Protein AF-A0A8J6ECP4-F1 (afdb_monomer_lite)

Sequence (288 aa):
MELGSVAHKYYLVNIRLPINERKKINLDIGEINDLRLVAIFQNGGFTIVWFAIKTFLTPSILIIMIWYWRRITMMTRSPLLLEKVIFALGISMTFINIPVEWFSIGFNWTWMLLFSDIRQVIFYVMLLSFWIIFCGEHMMDQSERNRISVYWKQVVPIAFGSCFLFTFDMYERGVQLKNPCYSIWTTDVGAELAMAYIIVAGICACLYFLFLCFMVFQVFRNISGKQLSLLAINKARPLHYEGQIFRLKFLMIITLACAALTTVFFITTKVSFDDLILVCSYGPGKKC

Structure (mmCIF, N/CA/C/O backbone):
data_AF-A0A8J6ECP4-F1
#
_entry.id   AF-A0A8J6ECP4-F1
#
loop_
_atom_site.group_PDB
_atom_site.id
_atom_site.type_symbol
_atom_site.label_atom_id
_atom_site.label_alt_id
_atom_site.label_comp_id
_atom_site.label_asym_id
_atom_site.label_entity_id
_atom_site.label_seq_id
_atom_site.pdbx_PDB_ins_code
_atom_site.Cartn_x
_atom_site.Cartn_y
_atom_site.Cartn_z
_atom_site.occupancy
_atom_site.B_iso_or_equiv
_atom_site.auth_seq_id
_atom_site.auth_comp_id
_atom_site.auth_asym_id
_atom_site.auth_atom_id
_atom_site.pdbx_PDB_model_num
ATOM 1 N N . MET A 1 1 ? 14.493 -2.588 -17.376 1.00 85.44 1 MET A N 1
ATOM 2 C CA . MET A 1 1 ? 13.283 -2.683 -18.216 1.00 85.44 1 MET A CA 1
ATOM 3 C C . MET A 1 1 ? 12.273 -3.499 -17.445 1.00 85.44 1 MET A C 1
ATOM 5 O O . MET A 1 1 ? 12.615 -4.602 -17.039 1.00 85.44 1 MET A O 1
ATOM 9 N N . GLU A 1 2 ? 11.079 -2.963 -17.234 1.00 86.19 2 GLU A N 1
ATOM 10 C CA . GLU A 1 2 ? 10.004 -3.644 -16.515 1.00 86.19 2 GLU A CA 1
ATOM 11 C C . GLU A 1 2 ? 8.758 -3.678 -17.400 1.00 86.19 2 GLU A C 1
ATOM 13 O O . GLU A 1 2 ? 8.299 -2.652 -17.901 1.00 86.19 2 GLU A O 1
ATOM 18 N N . LEU A 1 3 ? 8.247 -4.883 -17.654 1.00 85.56 3 LEU A N 1
ATOM 19 C CA . LEU A 1 3 ? 7.014 -5.085 -18.405 1.00 85.56 3 LEU A CA 1
ATOM 20 C C . LEU A 1 3 ? 5.890 -5.370 -17.418 1.00 85.56 3 LEU A C 1
ATOM 22 O O . LEU A 1 3 ? 5.964 -6.328 -16.656 1.00 85.56 3 LEU A O 1
ATOM 26 N N . GLY A 1 4 ? 4.817 -4.582 -17.483 1.00 81.94 4 GLY A N 1
ATOM 27 C CA . GLY A 1 4 ? 3.666 -4.764 -16.597 1.00 81.94 4 GLY A CA 1
ATOM 28 C C . GLY A 1 4 ? 2.805 -6.002 -16.897 1.00 81.94 4 GLY A C 1
ATOM 29 O O . GLY A 1 4 ? 1.877 -6.301 -16.152 1.00 81.94 4 GLY A O 1
ATOM 30 N N . SER A 1 5 ? 3.073 -6.716 -17.994 1.00 86.69 5 SER A N 1
ATOM 31 C CA . SER A 1 5 ? 2.433 -7.994 -18.322 1.00 86.69 5 SER A CA 1
ATOM 32 C C . SER A 1 5 ? 3.278 -8.804 -19.310 1.00 86.69 5 SER A C 1
ATOM 34 O O . SER A 1 5 ? 3.943 -8.245 -20.188 1.00 86.69 5 SER A O 1
ATOM 36 N N . VAL A 1 6 ? 3.219 -10.133 -19.186 1.00 87.19 6 VAL A N 1
ATOM 37 C CA . VAL A 1 6 ? 3.874 -11.098 -20.083 1.00 87.19 6 VAL A CA 1
ATOM 38 C C . VAL A 1 6 ? 2.845 -11.605 -21.096 1.00 87.19 6 VAL A C 1
ATOM 40 O O . VAL A 1 6 ? 2.260 -12.673 -20.949 1.00 87.19 6 VAL A O 1
ATOM 43 N N . ALA A 1 7 ? 2.587 -10.797 -22.122 1.00 85.69 7 ALA A N 1
ATOM 44 C CA . ALA A 1 7 ? 1.580 -11.071 -23.148 1.00 85.69 7 ALA A CA 1
ATOM 45 C C . ALA A 1 7 ? 1.995 -12.126 -24.188 1.00 85.69 7 ALA A C 1
ATOM 47 O O . ALA A 1 7 ? 1.142 -12.737 -24.832 1.00 85.69 7 ALA A O 1
ATOM 48 N N . HIS A 1 8 ? 3.299 -12.315 -24.397 1.00 87.31 8 HIS A N 1
ATOM 49 C CA . HIS A 1 8 ? 3.836 -13.170 -25.452 1.00 87.31 8 HIS A CA 1
ATOM 50 C C . HIS A 1 8 ? 4.727 -14.272 -24.878 1.00 87.31 8 HIS A C 1
ATOM 52 O O . HIS A 1 8 ? 5.327 -14.126 -23.819 1.00 87.31 8 HIS A O 1
ATOM 58 N N . LYS A 1 9 ? 4.832 -15.391 -25.601 1.00 87.69 9 LYS A N 1
ATOM 59 C CA . LYS A 1 9 ? 5.671 -16.532 -25.191 1.00 87.69 9 LYS A CA 1
ATOM 60 C C . LYS A 1 9 ? 7.165 -16.257 -25.343 1.00 87.69 9 LYS A C 1
ATOM 62 O O . LYS A 1 9 ? 7.968 -16.826 -24.614 1.00 87.69 9 LYS A O 1
ATOM 67 N N . TYR A 1 10 ? 7.524 -15.411 -26.305 1.00 91.62 10 TYR A N 1
ATOM 68 C CA . TYR A 1 10 ? 8.904 -15.115 -26.657 1.00 91.62 10 TYR A CA 1
ATOM 69 C C . TYR A 1 10 ? 9.082 -13.611 -26.815 1.00 91.62 10 TYR A C 1
ATOM 71 O O . TYR A 1 10 ? 8.228 -12.936 -27.391 1.00 91.62 10 TYR A O 1
ATOM 79 N N . TYR A 1 11 ? 10.215 -13.116 -26.331 1.00 91.62 11 TYR A N 1
ATOM 80 C CA . TYR A 1 11 ? 10.640 -11.731 -26.467 1.00 91.62 11 TYR A CA 1
ATOM 81 C C . TYR A 1 11 ? 12.055 -11.719 -27.030 1.00 91.62 11 TYR A C 1
ATOM 83 O O . TYR A 1 11 ? 12.920 -12.450 -26.551 1.00 91.62 11 TYR A O 1
ATOM 91 N N . LEU A 1 12 ? 12.283 -10.893 -28.048 1.00 92.94 12 LEU A N 1
ATOM 92 C CA . LEU A 1 12 ? 13.611 -10.634 -28.588 1.00 92.94 12 LEU A CA 1
ATOM 93 C C . LEU A 1 12 ? 14.048 -9.242 -28.142 1.00 92.94 12 LEU A C 1
ATOM 95 O O . LEU A 1 12 ? 13.339 -8.264 -28.375 1.00 92.94 12 LEU A O 1
ATOM 99 N N . VAL A 1 13 ? 15.221 -9.155 -27.522 1.00 91.81 13 VAL A N 1
ATOM 100 C CA . VAL A 1 13 ? 15.808 -7.892 -27.075 1.00 91.81 13 VAL A CA 1
ATOM 101 C C . VAL A 1 13 ? 17.109 -7.680 -27.837 1.00 91.81 13 VAL A C 1
ATOM 103 O O . VAL A 1 13 ? 18.070 -8.418 -27.650 1.00 91.81 13 VAL A O 1
ATOM 106 N N . ASN A 1 14 ? 17.130 -6.665 -28.700 1.00 93.06 14 ASN A N 1
ATOM 107 C CA . ASN A 1 14 ? 18.313 -6.281 -29.465 1.00 93.06 14 ASN A CA 1
ATOM 108 C C . ASN A 1 14 ? 18.908 -5.010 -28.860 1.00 93.06 14 ASN A C 1
ATOM 110 O O . ASN A 1 14 ? 18.319 -3.935 -28.973 1.00 93.06 14 ASN A O 1
ATOM 114 N N . ILE A 1 15 ? 20.080 -5.127 -28.239 1.00 90.75 15 ILE A N 1
ATOM 115 C CA . ILE A 1 15 ? 20.804 -3.991 -27.663 1.00 90.75 15 ILE A CA 1
ATOM 116 C C . ILE A 1 15 ? 21.857 -3.539 -28.674 1.00 90.75 15 ILE A C 1
ATOM 118 O O . ILE A 1 15 ? 22.624 -4.348 -29.190 1.00 90.75 15 ILE A O 1
ATOM 122 N N . ARG A 1 16 ? 21.885 -2.240 -28.978 1.00 90.62 16 ARG A N 1
ATOM 123 C CA . ARG A 1 16 ? 22.924 -1.615 -29.804 1.00 90.62 16 ARG A CA 1
ATOM 124 C C . ARG A 1 16 ? 23.506 -0.427 -29.058 1.00 90.62 16 ARG A C 1
ATOM 126 O O . ARG A 1 16 ? 22.753 0.376 -28.515 1.00 90.62 16 ARG A O 1
ATOM 133 N N . LEU A 1 17 ? 24.827 -0.297 -29.098 1.00 89.88 17 LEU A N 1
ATOM 134 C CA . LEU A 1 17 ? 25.574 0.800 -28.487 1.00 89.88 17 LEU A CA 1
ATOM 135 C C . LEU A 1 17 ? 26.269 1.608 -29.594 1.00 89.88 17 LEU A C 1
ATOM 137 O O . LEU A 1 17 ? 27.437 1.373 -29.889 1.00 89.88 17 LEU A O 1
ATOM 141 N N . PRO A 1 18 ? 25.549 2.505 -30.291 1.00 92.25 18 PRO A N 1
ATOM 142 C CA . PRO A 1 18 ? 26.153 3.318 -31.339 1.00 92.25 18 PRO A CA 1
ATOM 143 C C . PRO A 1 18 ? 27.080 4.375 -30.732 1.00 92.25 18 PRO A C 1
ATOM 145 O O . PRO A 1 18 ? 26.739 4.995 -29.724 1.00 92.25 18 PRO A O 1
ATOM 148 N N . ILE A 1 19 ? 28.216 4.616 -31.383 1.00 90.25 19 ILE A N 1
ATOM 149 C CA . ILE A 1 19 ? 29.184 5.648 -30.994 1.00 90.25 19 ILE A CA 1
ATOM 150 C C . ILE A 1 19 ? 28.930 6.899 -31.839 1.00 90.25 19 ILE A C 1
ATOM 152 O O . ILE A 1 19 ? 28.774 6.813 -33.060 1.00 90.25 19 ILE A O 1
ATOM 156 N N . ASN A 1 20 ? 28.860 8.071 -31.202 1.00 89.62 20 ASN A N 1
ATOM 157 C CA . ASN A 1 20 ? 28.739 9.343 -31.914 1.00 89.62 20 ASN A CA 1
ATOM 158 C C . ASN A 1 20 ? 29.576 10.440 -31.248 1.00 89.62 20 ASN A C 1
ATOM 160 O O . ASN A 1 20 ? 29.182 11.000 -30.224 1.00 89.62 20 ASN A O 1
ATOM 164 N N . GLU A 1 21 ? 30.688 10.796 -31.890 1.00 87.81 21 GLU A N 1
ATOM 165 C CA . GLU A 1 21 ? 31.637 11.795 -31.390 1.00 87.81 21 GLU A CA 1
ATOM 166 C C . GLU A 1 21 ? 31.039 13.204 -31.310 1.00 87.81 21 GLU A C 1
ATOM 168 O O . GLU A 1 21 ? 31.200 13.897 -30.307 1.00 87.81 21 GLU A O 1
ATOM 173 N N . ARG A 1 22 ? 30.262 13.618 -32.322 1.00 88.06 22 ARG A N 1
ATOM 174 C CA . ARG A 1 22 ? 29.678 14.972 -32.381 1.00 88.06 22 ARG A CA 1
ATOM 175 C C . ARG A 1 22 ? 28.675 15.226 -31.260 1.00 88.06 22 ARG A C 1
ATOM 177 O O . ARG A 1 22 ? 28.557 16.351 -30.787 1.00 88.06 22 ARG A O 1
ATOM 184 N N . LYS A 1 23 ? 27.932 14.188 -30.864 1.00 86.12 23 LYS A N 1
ATOM 185 C CA . LYS A 1 23 ? 26.918 14.254 -29.800 1.00 86.12 23 LYS A CA 1
ATOM 186 C C . LYS A 1 23 ? 27.431 13.767 -28.442 1.00 86.12 23 LYS A C 1
ATOM 188 O O . LYS A 1 23 ? 26.647 13.737 -27.502 1.00 86.12 23 LYS A O 1
ATOM 193 N N . LYS A 1 24 ? 28.711 13.384 -28.345 1.00 86.25 24 LYS A N 1
ATOM 194 C CA . LYS A 1 24 ? 29.323 12.786 -27.149 1.00 86.25 24 LYS A CA 1
ATOM 195 C C . LYS A 1 24 ? 28.530 11.596 -26.583 1.00 86.25 24 LYS A C 1
ATOM 197 O O . LYS A 1 24 ? 28.332 11.493 -25.379 1.00 86.25 24 LYS A O 1
ATOM 202 N N . ILE A 1 25 ? 28.047 10.707 -27.454 1.00 87.12 25 ILE A N 1
ATOM 203 C CA . ILE A 1 25 ? 27.268 9.522 -27.057 1.00 87.12 25 ILE A CA 1
ATOM 204 C C . ILE A 1 25 ? 28.183 8.298 -27.060 1.00 87.12 25 ILE A C 1
ATOM 206 O O . ILE A 1 25 ? 28.814 8.024 -28.083 1.00 87.12 25 ILE A O 1
ATOM 210 N N . ASN A 1 26 ? 28.194 7.554 -25.946 1.00 85.62 26 ASN A N 1
ATOM 211 C CA . ASN A 1 26 ? 28.974 6.323 -25.758 1.00 85.62 26 ASN A CA 1
ATOM 212 C C . ASN A 1 26 ? 30.478 6.503 -26.037 1.00 85.62 26 ASN A C 1
ATOM 214 O O . ASN A 1 26 ? 31.132 5.601 -26.554 1.00 85.62 26 ASN A O 1
ATOM 218 N N . LEU A 1 27 ? 31.014 7.684 -25.717 1.00 85.19 27 LEU A N 1
ATOM 219 C CA . LEU A 1 27 ? 32.454 7.925 -25.688 1.00 85.19 27 LEU A CA 1
ATOM 220 C C . LEU A 1 27 ? 32.981 7.565 -24.297 1.00 85.19 27 LEU A C 1
ATOM 222 O O . LEU A 1 27 ? 32.325 7.873 -23.307 1.00 85.19 27 LEU A O 1
ATOM 226 N N . ASP A 1 28 ? 34.164 6.955 -24.241 1.00 84.25 28 ASP A N 1
ATOM 227 C CA . ASP A 1 28 ? 34.919 6.723 -22.999 1.00 84.25 28 ASP A CA 1
ATOM 228 C C . ASP A 1 28 ? 34.238 5.802 -21.961 1.00 84.25 28 ASP A C 1
ATOM 230 O O . ASP A 1 28 ? 34.460 5.895 -20.759 1.00 84.25 28 ASP A O 1
ATOM 234 N N . ILE A 1 29 ? 33.404 4.868 -22.431 1.00 86.00 29 ILE A N 1
ATOM 235 C CA . ILE A 1 29 ? 32.699 3.881 -21.590 1.00 86.00 29 ILE A CA 1
ATOM 236 C C . ILE A 1 29 ? 33.545 2.639 -21.240 1.00 86.00 29 ILE A C 1
ATOM 238 O O . ILE A 1 29 ? 33.037 1.708 -20.617 1.00 86.00 29 ILE A O 1
ATOM 242 N N . GLY A 1 30 ? 34.823 2.619 -21.632 1.00 87.38 30 GLY A N 1
ATOM 243 C CA . GLY A 1 30 ? 35.726 1.472 -21.484 1.00 87.38 30 GLY A CA 1
ATOM 244 C C . GLY A 1 30 ? 35.495 0.346 -22.505 1.00 87.38 30 GLY A C 1
ATOM 245 O O . GLY A 1 30 ? 34.640 0.442 -23.387 1.00 87.38 30 GLY A O 1
ATOM 246 N N . GLU A 1 31 ? 36.286 -0.727 -22.398 1.00 87.56 31 GLU A N 1
ATOM 247 C CA . GLU A 1 31 ? 36.133 -1.936 -23.218 1.00 87.56 31 GLU A CA 1
ATOM 248 C C . GLU A 1 31 ? 35.053 -2.847 -22.615 1.00 87.56 31 GLU A C 1
ATOM 250 O O . GLU A 1 31 ? 35.180 -3.343 -21.494 1.00 87.56 31 GLU A O 1
ATOM 255 N N . ILE A 1 32 ? 33.962 -3.044 -23.356 1.00 86.88 32 ILE A N 1
ATOM 256 C CA . ILE A 1 32 ? 32.836 -3.884 -22.935 1.00 86.88 32 ILE A CA 1
ATOM 257 C C . ILE A 1 32 ? 33.002 -5.266 -23.567 1.00 86.88 32 ILE A C 1
ATOM 259 O O . ILE A 1 32 ? 32.754 -5.427 -24.760 1.00 86.88 32 ILE A O 1
ATOM 263 N N . ASN A 1 33 ? 33.378 -6.259 -22.758 1.00 89.19 33 ASN A N 1
ATOM 264 C CA . ASN A 1 33 ? 33.549 -7.641 -23.222 1.00 89.19 33 ASN A CA 1
ATOM 265 C C . ASN A 1 33 ? 32.217 -8.395 -23.322 1.00 89.19 33 ASN A C 1
ATOM 267 O O . ASN A 1 33 ? 31.915 -8.971 -24.360 1.00 89.19 33 ASN A O 1
ATOM 271 N N . ASP A 1 34 ? 31.405 -8.356 -22.262 1.00 89.50 34 ASP A N 1
ATOM 272 C CA . ASP A 1 34 ? 30.141 -9.091 -22.174 1.00 89.50 34 ASP A CA 1
ATOM 273 C C . ASP A 1 34 ? 29.058 -8.253 -21.489 1.00 89.50 34 ASP A C 1
ATOM 275 O O . ASP A 1 34 ? 29.324 -7.511 -20.541 1.00 89.50 34 ASP A O 1
ATOM 279 N N . LEU A 1 35 ? 27.805 -8.431 -21.920 1.00 86.81 35 LEU A N 1
ATOM 280 C CA . LEU A 1 35 ? 26.625 -7.853 -21.276 1.00 86.81 35 LEU A CA 1
ATOM 281 C C . LEU A 1 35 ? 25.714 -8.979 -20.783 1.00 86.81 35 LEU A C 1
ATOM 283 O O . LEU A 1 35 ? 25.203 -9.776 -21.569 1.00 86.81 35 LEU A O 1
ATOM 287 N N . ARG A 1 36 ? 25.497 -9.044 -19.466 1.00 88.81 36 ARG A N 1
ATOM 288 C CA . ARG A 1 36 ? 24.593 -10.018 -18.839 1.00 88.81 36 ARG A CA 1
ATOM 289 C C . ARG A 1 36 ? 23.227 -9.389 -18.601 1.00 88.81 36 ARG A C 1
ATOM 291 O O . ARG A 1 36 ? 23.133 -8.301 -18.041 1.00 88.81 36 ARG A O 1
ATOM 298 N N . LEU A 1 37 ? 22.170 -10.098 -18.987 1.00 86.62 37 LEU A N 1
ATOM 299 C CA . LEU A 1 37 ? 20.788 -9.697 -18.740 1.00 86.62 37 LEU A CA 1
ATOM 300 C C . LEU A 1 37 ? 20.121 -10.742 -17.849 1.00 86.62 37 LEU A C 1
ATOM 302 O O . LEU A 1 37 ? 20.114 -11.927 -18.176 1.00 86.62 37 LEU A O 1
ATOM 306 N N . VAL A 1 38 ? 19.556 -10.294 -16.728 1.00 88.50 38 VAL A N 1
ATOM 307 C CA . VAL A 1 38 ? 18.804 -11.143 -15.798 1.00 88.50 38 VAL A CA 1
ATOM 308 C C . VAL A 1 38 ? 17.321 -10.839 -15.965 1.00 88.50 38 VAL A C 1
ATOM 310 O O . VAL A 1 38 ? 16.896 -9.697 -15.799 1.00 88.50 38 VAL A O 1
ATOM 313 N N . ALA A 1 39 ? 16.536 -11.855 -16.318 1.00 85.12 39 ALA A N 1
ATOM 314 C CA . ALA A 1 39 ? 15.086 -11.744 -16.412 1.00 85.12 39 ALA A CA 1
ATOM 315 C C . ALA A 1 39 ? 14.455 -12.196 -15.094 1.00 85.12 39 ALA A C 1
ATOM 317 O O . ALA A 1 39 ? 14.650 -13.331 -14.666 1.00 85.12 39 ALA A O 1
ATOM 318 N N . ILE A 1 40 ? 13.685 -11.309 -14.466 1.00 88.31 40 ILE A N 1
ATOM 319 C CA . ILE A 1 40 ? 12.953 -11.597 -13.232 1.00 88.31 40 ILE A CA 1
ATOM 320 C C . ILE A 1 40 ? 11.468 -11.592 -13.570 1.00 88.31 40 ILE A C 1
ATOM 322 O O . ILE A 1 40 ? 10.953 -10.626 -14.130 1.00 88.31 40 ILE A O 1
ATOM 326 N N . PHE A 1 41 ? 10.778 -12.677 -13.241 1.00 87.62 41 PHE A N 1
ATOM 327 C CA . PHE A 1 41 ? 9.336 -12.800 -13.404 1.00 87.62 41 PHE A CA 1
ATOM 328 C C . PHE A 1 41 ? 8.758 -13.636 -12.266 1.00 87.62 41 PHE A C 1
ATOM 330 O O . PHE A 1 41 ? 9.436 -14.470 -11.664 1.00 87.62 41 PHE A O 1
ATOM 337 N N . GLN A 1 42 ? 7.485 -13.408 -11.958 1.00 86.19 42 GLN A N 1
ATOM 338 C CA . GLN A 1 42 ? 6.788 -14.171 -10.932 1.00 86.19 42 GLN A CA 1
ATOM 339 C C . GLN A 1 42 ? 6.586 -15.619 -11.399 1.00 86.19 42 GLN A C 1
ATOM 341 O O . GLN A 1 42 ? 6.073 -15.863 -12.492 1.00 86.19 42 GLN A O 1
ATOM 346 N N . ASN A 1 43 ? 6.972 -16.588 -10.564 1.00 89.69 43 ASN A N 1
ATOM 347 C CA . ASN A 1 43 ? 6.810 -18.005 -10.881 1.00 89.69 43 ASN A CA 1
ATOM 348 C C . ASN A 1 43 ? 5.320 -18.352 -11.059 1.00 89.69 43 ASN A C 1
ATOM 350 O O . ASN A 1 43 ? 4.507 -18.080 -10.173 1.00 89.69 43 ASN A O 1
ATOM 354 N N . GLY A 1 44 ? 4.971 -19.003 -12.173 1.00 86.81 44 GLY A N 1
ATOM 355 C CA . GLY A 1 44 ? 3.593 -19.380 -12.495 1.00 86.81 44 GLY A CA 1
ATOM 356 C C . GLY A 1 44 ? 2.921 -20.228 -11.411 1.00 86.81 44 GLY A C 1
ATOM 357 O O . GLY A 1 44 ? 1.749 -20.011 -11.111 1.00 86.81 44 GLY A O 1
ATOM 358 N N . GLY A 1 45 ? 3.665 -21.126 -10.751 1.00 90.12 45 GLY A N 1
ATOM 359 C CA . GLY A 1 45 ? 3.133 -21.917 -9.634 1.00 90.12 45 GLY A CA 1
ATOM 360 C C . GLY A 1 45 ? 2.716 -21.049 -8.442 1.00 90.12 45 GLY A C 1
ATOM 361 O O . GLY A 1 45 ? 1.630 -21.225 -7.892 1.00 90.12 45 GLY A O 1
ATOM 362 N N . PHE A 1 46 ? 3.535 -20.053 -8.093 1.00 90.44 46 PHE A N 1
ATOM 363 C CA . PHE A 1 46 ? 3.203 -19.089 -7.044 1.00 90.44 46 PHE A CA 1
ATOM 364 C C . PHE A 1 46 ? 1.993 -18.230 -7.438 1.00 90.44 46 PHE A C 1
ATOM 366 O O . PHE A 1 46 ? 1.103 -18.024 -6.617 1.00 90.44 46 PHE A O 1
ATOM 373 N N . THR A 1 47 ? 1.903 -17.791 -8.698 1.00 90.31 47 THR A N 1
ATOM 374 C CA . THR A 1 47 ? 0.756 -17.018 -9.207 1.00 90.31 47 THR A CA 1
ATOM 375 C C . THR A 1 47 ? -0.565 -17.779 -9.082 1.00 90.31 47 THR A C 1
ATOM 377 O O . THR A 1 47 ? -1.552 -17.205 -8.628 1.00 90.31 47 THR A O 1
ATOM 380 N N . ILE A 1 48 ? -0.593 -19.076 -9.410 1.00 91.69 48 ILE A N 1
ATOM 381 C CA . ILE A 1 48 ? -1.804 -19.905 -9.284 1.00 91.69 48 ILE A CA 1
ATOM 382 C C . ILE A 1 48 ? -2.252 -19.998 -7.821 1.00 91.69 48 ILE A C 1
ATOM 384 O O . ILE A 1 48 ? -3.427 -19.782 -7.519 1.00 91.69 48 ILE A O 1
ATOM 388 N N . VAL A 1 49 ? -1.320 -20.277 -6.904 1.00 94.81 49 VAL A N 1
ATOM 389 C CA . VAL A 1 49 ? -1.619 -20.352 -5.464 1.00 94.81 49 VAL A CA 1
ATOM 390 C C . VAL A 1 49 ? -2.113 -19.001 -4.946 1.00 94.81 49 VAL A C 1
ATOM 392 O O . VAL A 1 49 ? -3.118 -18.935 -4.240 1.00 94.81 49 VAL A O 1
ATOM 395 N N . TRP A 1 50 ? -1.455 -17.913 -5.343 1.00 91.38 50 TRP A N 1
ATOM 396 C CA . TRP A 1 50 ? -1.841 -16.553 -4.982 1.00 91.38 50 TRP A CA 1
ATOM 397 C C . TRP A 1 50 ? -3.265 -16.213 -5.442 1.00 91.38 50 TRP A C 1
ATOM 399 O O . TRP A 1 50 ? -4.064 -15.683 -4.666 1.00 91.38 50 TRP A O 1
ATOM 409 N N . PHE A 1 51 ? -3.623 -16.575 -6.677 1.00 92.38 51 PHE A N 1
ATOM 410 C CA . PHE A 1 51 ? -4.967 -16.356 -7.213 1.00 92.38 51 PHE A CA 1
ATOM 411 C C . PHE A 1 51 ? -6.009 -17.204 -6.486 1.00 92.38 51 PHE A C 1
ATOM 413 O O . PHE A 1 51 ? -7.091 -16.702 -6.173 1.00 92.38 51 PHE A O 1
ATOM 420 N N . ALA A 1 52 ? -5.689 -18.460 -6.168 1.00 93.62 52 ALA A N 1
ATOM 421 C CA . ALA A 1 52 ? -6.574 -19.337 -5.408 1.00 93.62 52 ALA A CA 1
ATOM 422 C C . ALA A 1 52 ? -6.867 -18.766 -4.010 1.00 93.62 52 ALA A C 1
ATOM 424 O O . ALA A 1 52 ? -8.033 -18.676 -3.620 1.00 93.62 52 ALA A O 1
ATOM 425 N N . ILE A 1 53 ? -5.835 -18.296 -3.299 1.00 94.56 53 ILE A N 1
ATOM 426 C CA . ILE A 1 53 ? -5.974 -17.656 -1.982 1.00 94.56 53 ILE A CA 1
ATOM 427 C C . ILE A 1 53 ? -6.892 -16.431 -2.077 1.00 94.56 53 ILE A C 1
ATOM 429 O O . ILE A 1 53 ? -7.867 -16.338 -1.334 1.00 94.56 53 ILE A O 1
ATOM 433 N N . LYS A 1 54 ? -6.644 -15.523 -3.028 1.00 94.19 54 LYS A N 1
ATOM 434 C CA . LYS A 1 54 ? -7.479 -14.328 -3.239 1.00 94.19 54 LYS A CA 1
ATOM 435 C C . LYS A 1 54 ? -8.936 -14.662 -3.562 1.00 94.19 54 LYS A C 1
ATOM 437 O O . LYS A 1 54 ? -9.860 -14.076 -2.992 1.00 94.19 54 LYS A O 1
ATOM 442 N N . THR A 1 55 ? -9.144 -15.642 -4.438 1.00 93.56 55 THR A N 1
ATOM 443 C CA . THR A 1 55 ? -10.478 -16.090 -4.866 1.00 93.56 55 THR A CA 1
ATOM 444 C C . THR A 1 55 ? -11.259 -16.715 -3.714 1.00 93.56 55 THR A C 1
ATOM 446 O O . THR A 1 55 ? -12.463 -16.503 -3.612 1.00 93.56 55 THR A O 1
ATOM 449 N N . PHE A 1 56 ? -10.584 -17.430 -2.813 1.00 95.00 56 PHE A N 1
ATOM 450 C CA . PHE A 1 56 ? -11.206 -18.021 -1.630 1.00 95.00 56 PHE A CA 1
ATOM 451 C C . PHE A 1 56 ? -11.460 -16.998 -0.508 1.00 95.00 56 PHE A C 1
ATOM 453 O O . PHE A 1 56 ? -12.505 -17.027 0.147 1.00 95.00 56 PHE A O 1
ATOM 460 N N . LEU A 1 57 ? -10.531 -16.065 -0.284 1.00 93.81 57 LEU A N 1
ATOM 461 C CA . LEU A 1 57 ? -10.644 -15.061 0.779 1.00 93.81 57 LEU A CA 1
ATOM 462 C C . LEU A 1 57 ? -11.668 -13.964 0.465 1.00 93.81 57 LEU A C 1
ATOM 464 O O . LEU A 1 57 ? -12.345 -13.482 1.366 1.00 93.81 57 LEU A O 1
ATOM 468 N N . THR A 1 58 ? -11.831 -13.580 -0.800 1.00 93.75 58 THR A N 1
ATOM 469 C CA . THR A 1 58 ? -12.780 -12.520 -1.183 1.00 93.75 58 THR A CA 1
ATOM 470 C C . THR A 1 58 ? -14.222 -12.783 -0.728 1.00 93.75 58 THR A C 1
ATOM 472 O O . THR A 1 58 ? -14.781 -11.927 -0.038 1.00 93.75 58 THR A O 1
ATOM 475 N N . PRO A 1 59 ? -14.857 -13.930 -1.049 1.00 95.12 59 PRO A N 1
ATOM 476 C CA . PRO A 1 59 ? -16.233 -14.185 -0.633 1.00 95.12 59 PRO A CA 1
ATOM 477 C C . PRO A 1 59 ? -16.368 -14.300 0.889 1.00 95.12 59 PRO A C 1
ATOM 479 O O . PRO A 1 59 ? -17.358 -13.824 1.439 1.00 95.12 59 PRO A O 1
ATOM 482 N N . SER A 1 60 ? -15.381 -14.868 1.591 1.00 94.88 60 SER A N 1
ATOM 483 C CA . SER A 1 60 ? -15.442 -14.978 3.054 1.00 94.88 60 SER A CA 1
ATOM 484 C C . SER A 1 60 ? -15.381 -13.606 3.737 1.00 94.88 60 SER A C 1
ATOM 486 O O . SER A 1 60 ? -16.198 -13.326 4.620 1.00 94.88 60 SER A O 1
ATOM 488 N N . ILE A 1 61 ? -14.500 -12.712 3.270 1.00 94.50 61 ILE A N 1
ATOM 489 C CA . ILE A 1 61 ? -14.402 -11.329 3.761 1.00 94.50 61 ILE A CA 1
ATOM 490 C C . ILE A 1 61 ? -15.675 -10.534 3.417 1.00 94.50 61 ILE A C 1
ATOM 492 O O . ILE A 1 61 ? -16.195 -9.799 4.258 1.00 94.50 61 ILE A O 1
ATOM 496 N N . LEU A 1 62 ? -16.240 -10.710 2.220 1.00 95.00 62 LEU A N 1
ATOM 497 C CA . LEU A 1 62 ? -17.495 -10.054 1.842 1.00 95.00 62 LEU A CA 1
ATOM 498 C C . LEU A 1 62 ? -18.666 -10.482 2.735 1.00 95.00 62 LEU A C 1
ATOM 500 O O . LEU A 1 62 ? -19.420 -9.630 3.206 1.00 95.00 62 LEU A O 1
ATOM 504 N N . ILE A 1 63 ? -18.806 -11.783 3.008 1.00 96.44 63 ILE A N 1
ATOM 505 C CA . ILE A 1 63 ? -19.880 -12.313 3.858 1.00 96.44 63 ILE A CA 1
ATOM 506 C C . ILE A 1 63 ? -19.772 -11.748 5.278 1.00 96.44 63 ILE A C 1
ATOM 508 O O . ILE A 1 63 ? -20.767 -11.240 5.803 1.00 96.44 63 ILE A O 1
ATOM 512 N N . ILE A 1 64 ? -18.581 -11.787 5.893 1.00 96.06 64 ILE A N 1
ATOM 513 C CA . ILE A 1 64 ? -18.396 -11.260 7.254 1.00 96.06 64 ILE A CA 1
ATOM 514 C C . ILE A 1 64 ? -18.619 -9.741 7.296 1.00 96.06 64 ILE A C 1
ATOM 516 O O . ILE A 1 64 ? -19.209 -9.242 8.251 1.00 96.06 64 ILE A O 1
ATOM 520 N N . MET A 1 65 ? -18.230 -9.005 6.248 1.00 95.81 65 MET A N 1
ATOM 521 C CA . MET A 1 65 ? -18.420 -7.555 6.149 1.00 95.81 65 MET A CA 1
ATOM 522 C C . MET A 1 65 ? -19.904 -7.174 6.023 1.00 95.81 65 MET A C 1
ATOM 524 O O . MET A 1 65 ? -20.378 -6.295 6.747 1.00 95.81 65 MET A O 1
ATOM 528 N N . ILE A 1 66 ? -20.657 -7.855 5.151 1.00 95.88 66 ILE A N 1
ATOM 529 C CA . ILE A 1 66 ? -22.108 -7.652 5.002 1.00 95.88 66 ILE A CA 1
ATOM 530 C C . ILE A 1 66 ? -22.820 -7.995 6.313 1.00 95.88 66 ILE A C 1
ATOM 532 O O . ILE A 1 66 ? -23.673 -7.236 6.778 1.00 95.88 66 ILE A O 1
ATOM 536 N N . TRP A 1 67 ? -22.450 -9.115 6.939 1.00 96.94 67 TRP A N 1
ATOM 537 C CA . TRP A 1 67 ? -22.986 -9.513 8.237 1.00 96.94 67 TRP A CA 1
ATOM 538 C C . TRP A 1 67 ? -22.692 -8.467 9.321 1.00 96.94 67 TRP A C 1
ATOM 540 O O . TRP A 1 67 ? -23.602 -8.074 10.052 1.00 96.94 67 TRP A O 1
ATOM 550 N N . TYR A 1 68 ? -21.458 -7.967 9.387 1.00 95.19 68 TYR A N 1
ATOM 551 C CA . TYR A 1 68 ? -21.030 -6.952 10.346 1.00 95.19 68 TYR A CA 1
ATOM 552 C C . TYR A 1 68 ? -21.859 -5.668 10.220 1.00 95.19 68 TYR A C 1
ATOM 554 O O . TYR A 1 68 ? -22.432 -5.200 11.206 1.00 95.19 68 TYR A O 1
ATOM 562 N N . TRP A 1 69 ? -22.016 -5.146 9.000 1.00 95.19 69 TRP A N 1
ATOM 563 C CA . TRP A 1 69 ? -22.805 -3.934 8.762 1.00 95.19 69 TRP A CA 1
ATOM 564 C C . TRP A 1 69 ? -24.296 -4.134 9.052 1.00 95.19 69 TRP A C 1
ATOM 566 O O . TRP A 1 69 ? -24.946 -3.288 9.676 1.00 95.19 69 TRP A O 1
ATOM 576 N N . ARG A 1 70 ? -24.843 -5.296 8.677 1.00 95.31 70 ARG A N 1
ATOM 577 C CA . ARG A 1 70 ? -26.223 -5.670 9.002 1.00 95.31 70 ARG A CA 1
ATOM 578 C C . ARG A 1 70 ? -26.452 -5.717 10.514 1.00 95.31 70 ARG A C 1
ATOM 580 O O . ARG A 1 70 ? -27.480 -5.253 10.992 1.00 95.31 70 ARG A O 1
ATOM 587 N N . ARG A 1 71 ? -25.501 -6.244 11.289 1.00 95.06 71 ARG A N 1
ATOM 588 C CA . ARG A 1 71 ? -25.597 -6.277 12.758 1.00 95.06 71 ARG A CA 1
ATOM 589 C C . ARG A 1 71 ? -25.531 -4.885 13.381 1.00 95.06 71 ARG A C 1
ATOM 591 O O . ARG A 1 71 ? -26.232 -4.648 14.360 1.00 95.06 71 ARG A O 1
ATOM 598 N N . ILE A 1 72 ? -24.740 -3.973 12.818 1.00 92.81 72 ILE A N 1
ATOM 599 C CA . ILE A 1 72 ? -24.657 -2.589 13.302 1.00 92.81 72 ILE A CA 1
ATOM 600 C C . ILE A 1 72 ? -25.969 -1.840 13.066 1.00 92.81 72 ILE A C 1
ATOM 602 O O . ILE A 1 72 ? -26.493 -1.214 13.982 1.00 92.81 72 ILE A O 1
ATOM 606 N N . THR A 1 73 ? -26.525 -1.955 11.862 1.00 91.00 73 THR A N 1
ATOM 607 C CA . THR A 1 73 ? -27.762 -1.260 11.463 1.00 91.00 73 THR A CA 1
ATOM 608 C C . THR A 1 73 ? -29.019 -1.753 12.185 1.00 91.00 73 THR A C 1
ATOM 610 O O . THR A 1 73 ? -29.998 -1.021 12.260 1.00 91.00 73 THR A O 1
ATOM 613 N N . MET A 1 74 ? -28.996 -2.960 12.761 1.00 92.19 74 MET A N 1
ATOM 614 C CA . MET A 1 74 ? -30.083 -3.479 13.604 1.00 92.19 74 MET A CA 1
ATOM 615 C C . MET A 1 74 ? -30.131 -2.863 15.012 1.00 92.19 74 MET A C 1
ATOM 617 O O . MET A 1 74 ? -31.118 -3.052 15.721 1.00 92.19 74 MET A O 1
ATOM 621 N N . MET A 1 75 ? -29.077 -2.174 15.458 1.00 91.00 75 MET A N 1
ATOM 622 C CA . MET A 1 75 ? -29.084 -1.497 16.756 1.00 91.00 75 MET A CA 1
ATOM 623 C C . MET A 1 75 ? -29.818 -0.152 16.662 1.00 91.00 75 MET A C 1
ATOM 625 O O . MET A 1 75 ? -29.746 0.541 15.656 1.00 91.00 75 MET A O 1
ATOM 629 N N . THR A 1 76 ? -30.479 0.263 17.743 1.00 87.19 76 THR A N 1
ATOM 630 C CA . THR A 1 76 ? -31.241 1.527 17.813 1.00 87.19 76 THR A CA 1
ATOM 631 C C . THR A 1 76 ? -30.368 2.789 17.861 1.00 87.19 76 THR A C 1
ATOM 633 O O . THR A 1 76 ? -30.878 3.898 17.723 1.00 87.19 76 THR A O 1
ATOM 636 N N . ARG A 1 77 ? -29.054 2.642 18.070 1.00 86.94 77 ARG A N 1
ATOM 637 C CA . ARG A 1 77 ? -28.079 3.742 18.150 1.00 86.94 77 ARG A CA 1
ATOM 638 C C . ARG A 1 77 ? -27.390 3.977 16.809 1.00 86.94 77 ARG A C 1
ATOM 640 O O . ARG A 1 77 ? -27.202 3.044 16.033 1.00 86.94 77 ARG A O 1
ATOM 647 N N . SER A 1 78 ? -26.927 5.202 16.575 1.00 85.56 78 SER A N 1
ATOM 648 C CA . SER A 1 78 ? -26.089 5.502 15.414 1.00 85.56 78 SER A CA 1
ATOM 649 C C . SER A 1 78 ? -24.724 4.791 15.499 1.00 85.56 78 SER A C 1
ATOM 651 O O . SER A 1 78 ? -24.199 4.586 16.600 1.00 85.56 78 SER A O 1
ATOM 653 N N . PRO A 1 79 ? -24.137 4.402 14.348 1.00 85.62 79 PRO A N 1
ATOM 654 C CA . PRO A 1 79 ? -22.855 3.706 14.309 1.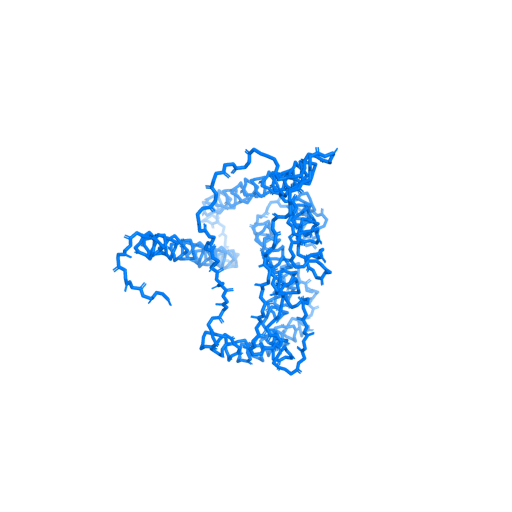00 85.62 79 PRO A CA 1
ATOM 655 C C . PRO A 1 79 ? -21.727 4.581 14.860 1.00 85.62 79 PRO A C 1
ATOM 657 O O . PRO A 1 79 ? -21.576 5.744 14.458 1.00 85.62 79 PRO A O 1
ATOM 660 N N . LEU A 1 80 ? -20.917 4.001 15.749 1.00 87.75 80 LEU A N 1
ATOM 661 C CA . LEU A 1 80 ? -19.759 4.672 16.347 1.00 87.75 80 LEU A CA 1
ATOM 662 C C . LEU A 1 80 ? -18.664 4.915 15.312 1.00 87.75 80 LEU A C 1
ATOM 664 O O . LEU A 1 80 ? -18.590 4.239 14.282 1.00 87.75 80 LEU A O 1
ATOM 668 N N . LEU A 1 81 ? -17.759 5.843 15.624 1.00 87.00 81 LEU A N 1
ATOM 669 C CA . LEU A 1 81 ? -16.605 6.107 14.772 1.00 87.00 81 LEU A CA 1
ATOM 670 C C . LEU A 1 81 ? -15.764 4.840 14.549 1.00 87.00 81 LEU A C 1
ATOM 672 O O . LEU A 1 81 ? -15.443 4.517 13.409 1.00 87.00 81 LEU A O 1
ATOM 676 N N . LEU A 1 82 ? -15.483 4.080 15.612 1.00 87.06 82 LEU A N 1
ATOM 677 C CA . LEU A 1 82 ? -14.697 2.849 15.516 1.00 87.06 82 LEU A CA 1
ATOM 678 C C . LEU A 1 82 ? -15.342 1.808 14.586 1.00 87.06 82 LEU A C 1
ATOM 680 O O . LEU A 1 82 ? -14.654 1.173 13.794 1.00 87.06 82 LEU A O 1
ATOM 684 N N . GLU A 1 83 ? -16.667 1.666 14.643 1.00 91.44 83 GLU A N 1
ATOM 685 C CA . GLU A 1 83 ? -17.415 0.719 13.807 1.00 91.44 83 GLU A CA 1
ATOM 686 C C . GLU A 1 83 ? -17.350 1.103 12.326 1.00 91.44 83 GLU A C 1
ATOM 688 O O . GLU A 1 83 ? -17.138 0.251 11.463 1.00 91.44 83 GLU A O 1
ATOM 693 N N . LYS A 1 84 ? -17.456 2.404 12.027 1.00 91.81 84 LYS A N 1
ATOM 694 C CA . LYS A 1 84 ? -17.295 2.933 10.665 1.00 91.81 84 LYS A CA 1
ATOM 695 C C . LYS A 1 84 ? -15.882 2.705 10.129 1.00 91.81 84 LYS A C 1
ATOM 697 O O . LYS A 1 84 ? -15.730 2.337 8.969 1.00 91.81 84 LYS A O 1
ATOM 702 N N . VAL A 1 85 ? -14.857 2.903 10.959 1.00 92.25 85 VAL A N 1
ATOM 703 C CA . VAL A 1 85 ? -13.455 2.725 10.551 1.00 92.25 85 VAL A CA 1
ATOM 704 C C . VAL A 1 85 ? -13.117 1.246 10.346 1.00 92.25 85 VAL A C 1
ATOM 706 O O . VAL A 1 85 ? -12.467 0.917 9.358 1.00 92.25 85 VAL A O 1
ATOM 709 N N . ILE A 1 86 ? -13.615 0.341 11.199 1.00 93.88 86 ILE A N 1
ATOM 710 C CA . ILE A 1 86 ? -13.487 -1.115 10.997 1.00 93.88 86 ILE A CA 1
ATOM 711 C C . ILE A 1 86 ? -14.185 -1.542 9.703 1.00 93.88 86 ILE A C 1
ATOM 713 O O . ILE A 1 86 ? -13.626 -2.318 8.930 1.00 93.88 86 ILE A O 1
ATOM 717 N N . PHE A 1 87 ? -15.382 -1.014 9.432 1.00 95.25 87 PHE A N 1
ATOM 718 C CA . PHE A 1 87 ? -16.085 -1.289 8.182 1.00 95.25 87 PHE A CA 1
ATOM 719 C C . PHE A 1 87 ? -15.282 -0.813 6.962 1.00 95.25 87 PHE A C 1
ATOM 721 O O . PHE A 1 87 ? -15.101 -1.570 6.012 1.00 95.25 87 PHE A O 1
ATOM 728 N N . ALA A 1 88 ? -14.725 0.399 7.014 1.00 94.75 88 ALA A N 1
ATOM 729 C CA . ALA A 1 88 ? -13.886 0.937 5.946 1.00 94.75 88 ALA A CA 1
ATOM 730 C C . ALA A 1 88 ? -12.578 0.140 5.749 1.00 94.75 88 ALA A C 1
ATOM 732 O O . ALA A 1 88 ? -12.160 -0.072 4.611 1.00 94.75 88 ALA A O 1
ATOM 733 N N . LEU A 1 89 ? -11.968 -0.365 6.828 1.00 95.75 89 LEU A N 1
ATOM 734 C CA . LEU A 1 89 ? -10.828 -1.289 6.762 1.00 95.75 89 LEU A CA 1
ATOM 735 C C . LEU A 1 89 ? -11.216 -2.635 6.118 1.00 95.75 89 LEU A C 1
ATOM 737 O O . LEU A 1 89 ? -10.448 -3.203 5.347 1.00 95.75 89 LEU A O 1
ATOM 741 N N . GLY A 1 90 ? -12.426 -3.134 6.388 1.00 95.75 90 GLY A N 1
ATOM 742 C CA . GLY A 1 90 ? -12.976 -4.319 5.724 1.00 95.75 90 GLY A CA 1
ATOM 743 C C . GLY A 1 90 ? -13.173 -4.117 4.217 1.00 95.75 90 GLY A C 1
ATOM 744 O O . GLY A 1 90 ? -12.847 -5.007 3.428 1.00 95.75 90 GLY A O 1
ATOM 745 N N . ILE A 1 91 ? -13.629 -2.930 3.803 1.00 96.25 91 ILE A N 1
ATOM 746 C CA . ILE A 1 91 ? -13.762 -2.563 2.384 1.00 96.25 91 ILE A CA 1
ATOM 747 C C . ILE A 1 91 ? -12.390 -2.539 1.700 1.00 96.25 91 ILE A C 1
ATOM 749 O O . ILE A 1 91 ? -12.235 -3.142 0.638 1.00 96.25 91 ILE A O 1
ATOM 753 N N . SER A 1 92 ? -11.382 -1.892 2.296 1.00 96.19 92 SER A N 1
ATOM 754 C CA . SER A 1 92 ? -10.041 -1.834 1.697 1.00 96.19 92 SER A CA 1
ATOM 755 C C . SER A 1 92 ? -9.367 -3.211 1.640 1.00 96.19 92 SER A C 1
ATOM 757 O O . SER A 1 92 ? -8.762 -3.553 0.623 1.00 96.19 92 SER A O 1
ATOM 759 N N . MET A 1 93 ? -9.543 -4.048 2.669 1.00 94.88 93 MET A N 1
ATOM 760 C CA . MET A 1 93 ? -9.074 -5.439 2.664 1.00 94.88 93 MET A CA 1
ATOM 761 C C . MET A 1 93 ? -9.766 -6.265 1.573 1.00 94.88 93 MET A C 1
ATOM 763 O O . MET A 1 93 ? -9.117 -7.041 0.871 1.00 94.88 93 MET A O 1
ATOM 767 N N . THR A 1 94 ? -11.077 -6.084 1.392 1.00 95.31 94 THR A N 1
ATOM 768 C CA . THR A 1 94 ? -11.812 -6.720 0.292 1.00 95.31 94 THR A CA 1
ATOM 769 C C . THR A 1 94 ? -11.218 -6.292 -1.046 1.00 95.31 94 THR A C 1
ATOM 771 O O . THR A 1 94 ? -10.907 -7.146 -1.866 1.00 95.31 94 THR A O 1
ATOM 774 N N . PHE A 1 95 ? -10.982 -4.992 -1.242 1.00 94.94 95 PHE A N 1
ATOM 775 C CA . PHE A 1 95 ? -10.483 -4.433 -2.499 1.00 94.94 95 PHE A CA 1
ATOM 776 C C . PHE A 1 95 ? -9.139 -5.039 -2.945 1.00 94.94 95 PHE A C 1
ATOM 778 O O . PHE A 1 95 ? -8.973 -5.350 -4.126 1.00 94.94 95 PHE A O 1
ATOM 785 N N . ILE A 1 96 ? -8.210 -5.298 -2.014 1.00 94.06 96 ILE A N 1
ATOM 786 C CA . ILE A 1 96 ? -6.946 -6.011 -2.297 1.00 94.06 96 ILE A CA 1
ATOM 787 C C . ILE A 1 96 ? -7.172 -7.460 -2.734 1.00 94.06 96 ILE A C 1
ATOM 789 O O . ILE A 1 96 ? -6.463 -7.964 -3.614 1.00 94.06 96 ILE A O 1
ATOM 793 N N . ASN A 1 97 ? -8.116 -8.139 -2.083 1.00 94.12 97 ASN A N 1
ATOM 794 C CA . ASN A 1 97 ? -8.341 -9.564 -2.282 1.00 94.12 97 ASN A CA 1
ATOM 795 C C . ASN A 1 97 ? -9.156 -9.869 -3.536 1.00 94.12 97 ASN A C 1
ATOM 797 O O . ASN A 1 97 ? -9.024 -10.983 -4.034 1.00 94.12 97 ASN A O 1
ATOM 801 N N . ILE A 1 98 ? -9.914 -8.905 -4.085 1.00 93.19 98 ILE A N 1
ATOM 802 C CA . ILE A 1 98 ? -10.620 -9.096 -5.360 1.00 93.19 98 ILE A CA 1
ATOM 803 C C . ILE A 1 98 ? -9.607 -9.592 -6.403 1.00 93.19 98 ILE A C 1
ATOM 805 O O . ILE A 1 98 ? -8.635 -8.879 -6.693 1.00 93.19 98 ILE A O 1
ATOM 809 N N . PRO A 1 99 ? -9.824 -10.789 -6.980 1.00 92.69 99 PRO A N 1
ATOM 810 C CA . PRO A 1 99 ? -8.846 -11.437 -7.836 1.00 92.69 99 PRO A CA 1
ATOM 811 C C . PRO A 1 99 ? -8.967 -10.906 -9.275 1.00 92.69 99 PRO A C 1
ATOM 813 O O . PRO A 1 99 ? -9.241 -11.649 -10.216 1.00 92.69 99 PRO A O 1
ATOM 816 N N . VAL A 1 100 ? -8.800 -9.591 -9.448 1.00 90.50 100 VAL A N 1
ATOM 817 C CA . VAL A 1 100 ? -8.811 -8.914 -10.760 1.00 90.50 100 VAL A CA 1
ATOM 818 C C . VAL A 1 100 ? -7.709 -9.435 -11.682 1.00 90.50 100 VAL A C 1
ATOM 820 O O . VAL A 1 100 ? -7.794 -9.305 -12.898 1.00 90.50 100 VAL A O 1
ATOM 823 N N . GLU A 1 101 ? -6.671 -10.036 -11.107 1.00 88.56 101 GLU A N 1
ATOM 824 C CA . GLU A 1 101 ? -5.536 -10.584 -11.827 1.00 88.56 101 GLU A CA 1
ATOM 825 C C . GLU A 1 101 ? -5.923 -11.793 -12.690 1.00 88.56 101 GLU A C 1
ATOM 827 O O . GLU A 1 101 ? -5.229 -12.087 -13.655 1.00 88.56 101 GLU A O 1
ATOM 832 N N . TRP A 1 102 ? -7.072 -12.441 -12.455 1.00 88.88 102 TRP A N 1
ATOM 833 C CA . TRP A 1 102 ? -7.598 -13.439 -13.397 1.00 88.88 102 TRP A CA 1
ATOM 834 C C . TRP A 1 102 ? -7.789 -12.871 -14.804 1.00 88.88 102 TRP A C 1
ATOM 836 O O . TRP A 1 102 ? -7.574 -13.576 -15.791 1.00 88.88 102 TRP A O 1
ATOM 846 N N . PHE A 1 103 ? -8.146 -11.588 -14.914 1.00 87.94 103 PHE A N 1
ATOM 847 C CA . PHE A 1 103 ? -8.327 -10.948 -16.210 1.00 87.94 103 PHE A CA 1
ATOM 848 C C . PHE A 1 103 ? -7.009 -10.777 -16.974 1.00 87.94 103 PHE A C 1
ATOM 850 O O . PHE A 1 103 ? -7.048 -10.761 -18.204 1.00 87.94 103 PHE A O 1
ATOM 857 N N . SER A 1 104 ? -5.847 -10.730 -16.303 1.00 86.25 104 SER A N 1
ATOM 858 C CA . SER A 1 104 ? -4.560 -10.595 -17.004 1.00 86.25 104 SER A CA 1
ATOM 859 C C . SER A 1 104 ? -4.119 -11.864 -17.737 1.00 86.25 104 SER A C 1
ATOM 861 O O . SER A 1 104 ? -3.245 -11.789 -18.596 1.00 86.25 104 SER A O 1
ATOM 863 N N . ILE A 1 105 ? -4.733 -13.019 -17.452 1.00 85.50 105 ILE A N 1
ATOM 864 C CA . ILE A 1 105 ? -4.481 -14.260 -18.202 1.00 85.50 105 ILE A CA 1
ATOM 865 C C . ILE A 1 105 ? -5.071 -14.160 -19.616 1.00 85.50 105 ILE A C 1
ATOM 867 O O . ILE A 1 105 ? -4.470 -14.644 -20.572 1.00 85.50 105 ILE A O 1
ATOM 871 N N . GLY A 1 106 ? -6.253 -13.546 -19.751 1.00 83.19 106 GLY A N 1
ATOM 872 C CA . GLY A 1 106 ? 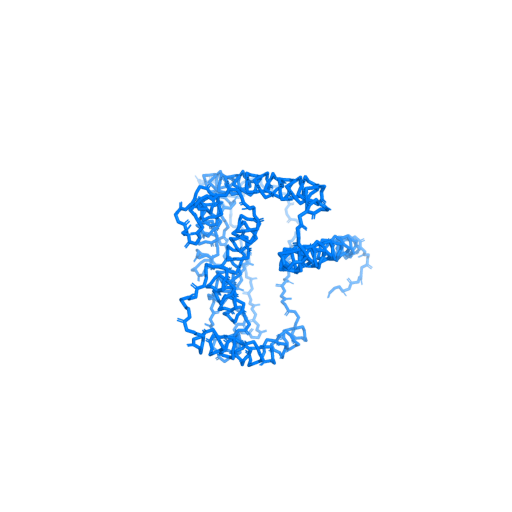-6.953 -13.405 -21.032 1.00 83.19 106 GLY A CA 1
ATOM 873 C C . GLY A 1 106 ? -6.666 -12.091 -21.760 1.00 83.19 106 GLY A C 1
ATOM 874 O O . GLY A 1 106 ? -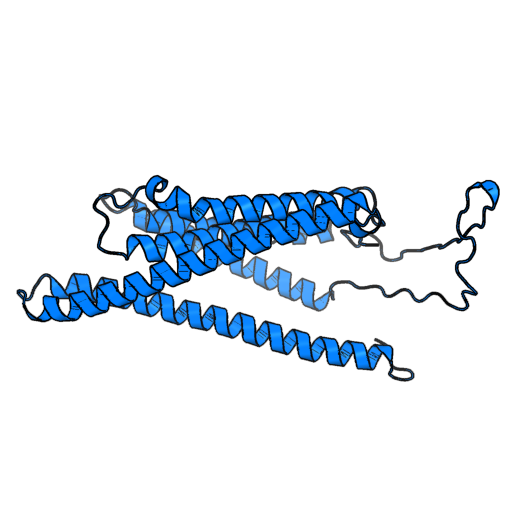6.695 -12.051 -22.988 1.00 83.19 106 GLY A O 1
ATOM 875 N N . PHE A 1 107 ? -6.377 -11.018 -21.019 1.00 86.88 107 PHE A N 1
ATOM 876 C CA . PHE A 1 107 ? -6.167 -9.679 -21.562 1.00 86.88 107 PHE A CA 1
ATOM 877 C C . PHE A 1 107 ? -4.793 -9.131 -21.187 1.00 86.88 107 PHE A C 1
ATOM 879 O O . PHE A 1 107 ? -4.361 -9.197 -20.039 1.00 86.88 107 PHE A O 1
ATOM 886 N N . ASN A 1 108 ? -4.119 -8.499 -22.148 1.00 85.44 108 ASN A N 1
ATOM 887 C CA . ASN A 1 108 ? -2.849 -7.831 -21.887 1.00 85.44 108 ASN A CA 1
ATOM 888 C C . ASN A 1 108 ? -3.070 -6.478 -21.185 1.00 85.44 108 ASN A C 1
ATOM 890 O O . ASN A 1 108 ? -3.187 -5.440 -21.837 1.00 85.44 108 ASN A O 1
ATOM 894 N N . TRP A 1 109 ? -3.144 -6.487 -19.853 1.00 85.88 109 TRP A N 1
ATOM 895 C CA . TRP A 1 109 ? -3.250 -5.273 -19.039 1.00 85.88 109 TRP A CA 1
ATOM 896 C C . TRP A 1 109 ? -1.908 -4.916 -18.406 1.00 85.88 109 TRP A C 1
ATOM 898 O O . TRP A 1 109 ? -1.531 -5.446 -17.365 1.00 85.88 109 TRP A O 1
ATOM 908 N N . THR A 1 110 ? -1.201 -3.968 -19.017 1.00 86.06 110 THR A N 1
ATOM 909 C CA . THR A 1 110 ? 0.103 -3.483 -18.537 1.00 86.06 110 THR A CA 1
ATOM 910 C C . THR A 1 110 ? 0.014 -2.689 -17.229 1.00 86.06 110 THR A C 1
ATOM 912 O O . THR A 1 110 ? 0.995 -2.600 -16.502 1.00 86.06 110 THR A O 1
ATOM 915 N N . TRP A 1 111 ? -1.160 -2.150 -16.888 1.00 89.00 111 TRP A N 1
ATOM 916 C CA . TRP A 1 111 ? -1.405 -1.349 -15.679 1.00 89.00 111 TRP A CA 1
ATOM 917 C C . TRP A 1 111 ? -1.694 -2.176 -14.416 1.00 89.00 111 TRP A C 1
ATOM 919 O O . TRP A 1 111 ? -1.951 -1.605 -13.356 1.00 89.00 111 TRP A O 1
ATOM 929 N N . MET A 1 112 ? -1.637 -3.511 -14.496 1.00 88.69 112 MET A N 1
ATOM 930 C CA . MET A 1 112 ? -1.984 -4.398 -13.380 1.00 88.69 112 MET A CA 1
ATOM 931 C C . MET A 1 112 ? -1.089 -4.194 -12.148 1.00 88.69 112 MET A C 1
ATOM 933 O O . MET A 1 112 ? -1.595 -4.208 -11.024 1.00 88.69 112 MET A O 1
ATOM 937 N N . LEU A 1 113 ? 0.216 -3.968 -12.346 1.00 89.44 113 LEU A N 1
ATOM 938 C CA . LEU A 1 113 ? 1.153 -3.709 -11.244 1.00 89.44 113 LEU A CA 1
ATOM 939 C C . LEU A 1 113 ? 0.772 -2.425 -10.506 1.00 89.44 113 LEU A C 1
ATOM 941 O O . LEU A 1 113 ? 0.507 -2.476 -9.309 1.00 89.44 113 LEU A O 1
ATOM 945 N N . LEU A 1 114 ? 0.614 -1.321 -11.245 1.00 91.38 114 LEU A N 1
ATOM 946 C CA . LEU A 1 114 ? 0.202 -0.032 -10.688 1.00 91.38 114 LEU A CA 1
ATOM 947 C C . LEU A 1 114 ? -1.125 -0.152 -9.922 1.00 91.38 114 LEU A C 1
ATOM 949 O O . LEU A 1 114 ? -1.262 0.349 -8.811 1.00 91.38 114 LEU A O 1
ATOM 953 N N . PHE A 1 115 ? -2.108 -0.869 -10.474 1.00 92.25 115 PHE A N 1
ATOM 954 C CA . PHE A 1 115 ? -3.378 -1.094 -9.784 1.00 92.25 115 PHE A CA 1
ATOM 955 C C . PHE A 1 115 ? -3.228 -1.925 -8.504 1.00 92.25 115 PHE A C 1
ATOM 957 O O . PHE A 1 115 ? -3.930 -1.681 -7.522 1.00 92.25 115 PHE A O 1
ATOM 964 N N . SER A 1 116 ? -2.328 -2.909 -8.480 1.00 91.25 116 SER A N 1
ATOM 965 C CA . SER A 1 116 ? -2.003 -3.647 -7.258 1.00 91.25 116 SER A CA 1
ATOM 966 C C . SER A 1 116 ? -1.392 -2.736 -6.192 1.00 91.25 116 SER A C 1
ATOM 968 O O . SER A 1 116 ? -1.827 -2.797 -5.042 1.00 91.25 116 SER A O 1
ATOM 970 N N . ASP A 1 117 ? -0.455 -1.864 -6.563 1.00 92.38 117 ASP A N 1
ATOM 971 C CA . ASP A 1 117 ? 0.196 -0.951 -5.615 1.00 92.38 117 ASP A CA 1
ATOM 972 C C . ASP A 1 117 ? -0.810 0.039 -5.025 1.00 92.38 117 ASP A C 1
ATOM 974 O O . ASP A 1 117 ? -0.898 0.188 -3.809 1.00 92.38 117 ASP A O 1
ATOM 978 N N . ILE A 1 118 ? -1.672 0.627 -5.862 1.00 93.00 118 ILE A N 1
ATOM 979 C CA . ILE A 1 118 ? -2.723 1.554 -5.416 1.00 93.00 118 ILE A CA 1
ATOM 980 C C . ILE A 1 118 ? -3.646 0.887 -4.392 1.00 93.00 118 ILE A C 1
ATOM 982 O O . ILE A 1 118 ? -3.964 1.475 -3.355 1.00 93.00 118 ILE A O 1
ATOM 986 N N . ARG A 1 119 ? -4.060 -0.361 -4.647 1.00 94.88 119 ARG A N 1
ATOM 987 C CA . ARG A 1 119 ? -4.881 -1.134 -3.703 1.00 94.88 119 ARG A CA 1
ATOM 988 C C . ARG A 1 119 ? -4.171 -1.331 -2.363 1.00 94.88 119 ARG A C 1
ATOM 990 O O . ARG A 1 119 ? -4.804 -1.184 -1.317 1.00 94.88 119 ARG A O 1
ATOM 997 N N . GLN A 1 120 ? -2.874 -1.634 -2.390 1.00 93.25 120 GLN A N 1
ATOM 998 C CA . GLN A 1 120 ? -2.052 -1.793 -1.188 1.00 93.25 120 GLN A CA 1
ATOM 999 C C . GLN A 1 120 ? -1.904 -0.482 -0.413 1.00 93.25 120 GLN A C 1
ATOM 1001 O O . GLN A 1 120 ? -2.123 -0.470 0.799 1.00 93.25 120 GLN A O 1
ATOM 1006 N N . VAL A 1 121 ? -1.626 0.629 -1.098 1.00 94.38 121 VAL A N 1
ATOM 1007 C CA . VAL A 1 121 ? -1.527 1.962 -0.485 1.00 94.38 121 VAL A CA 1
ATOM 1008 C C . VAL A 1 121 ? -2.830 2.326 0.227 1.00 94.38 121 VAL A C 1
ATOM 1010 O O . VAL A 1 121 ? -2.797 2.715 1.395 1.00 94.38 121 VAL A O 1
ATOM 1013 N N . ILE A 1 122 ? -3.985 2.125 -0.418 1.00 94.62 122 ILE A N 1
ATOM 1014 C CA . ILE A 1 122 ? -5.299 2.394 0.191 1.00 94.62 122 ILE A CA 1
ATOM 1015 C C . ILE A 1 122 ? -5.487 1.576 1.475 1.00 94.62 122 ILE A C 1
ATOM 1017 O O . ILE A 1 122 ? -5.921 2.112 2.496 1.00 94.62 122 ILE A O 1
ATOM 1021 N N . PHE A 1 123 ? -5.146 0.287 1.461 1.00 95.75 123 PHE A N 1
ATOM 1022 C CA . PHE A 1 123 ? -5.238 -0.547 2.658 1.00 95.75 123 PHE A CA 1
ATOM 1023 C C . PHE A 1 123 ? -4.314 -0.076 3.777 1.00 95.75 123 PHE A C 1
ATOM 1025 O O . PHE A 1 123 ? -4.775 0.040 4.911 1.00 95.75 123 PHE A O 1
ATOM 1032 N N . TYR A 1 124 ? -3.051 0.240 3.482 1.00 93.25 124 TYR A N 1
ATOM 1033 C CA . TYR A 1 124 ? -2.112 0.705 4.500 1.00 93.25 124 TYR A CA 1
ATOM 1034 C C . TYR A 1 124 ? -2.547 2.036 5.114 1.00 93.25 124 TYR A C 1
ATOM 1036 O O . TYR A 1 124 ? -2.532 2.168 6.336 1.00 93.25 124 TYR A O 1
ATOM 1044 N N . VAL A 1 125 ? -3.029 2.990 4.312 1.00 94.00 125 VAL A N 1
ATOM 1045 C CA . VAL A 1 125 ? -3.582 4.255 4.826 1.00 94.00 125 VAL A CA 1
ATOM 1046 C C . VAL A 1 125 ? -4.759 3.995 5.766 1.00 94.00 125 VAL A C 1
ATOM 1048 O O . VAL A 1 125 ? -4.812 4.565 6.861 1.00 94.00 125 VAL A O 1
ATOM 1051 N N . MET A 1 126 ? -5.677 3.101 5.387 1.00 94.31 126 MET A N 1
ATOM 1052 C CA . MET A 1 126 ? -6.821 2.734 6.226 1.00 94.31 126 MET A CA 1
ATOM 1053 C C . MET A 1 126 ? -6.407 1.996 7.502 1.00 94.31 126 MET A C 1
ATOM 1055 O O . MET A 1 126 ? -6.967 2.265 8.563 1.00 94.31 126 MET A O 1
ATOM 1059 N N . LEU A 1 127 ? -5.414 1.108 7.426 1.00 93.62 127 LEU A N 1
ATOM 1060 C CA . LEU A 1 127 ? -4.889 0.359 8.567 1.00 93.62 127 LEU A CA 1
ATOM 1061 C C . LEU A 1 127 ? -4.203 1.288 9.576 1.00 93.62 127 LEU A C 1
ATOM 1063 O O . LEU A 1 127 ? -4.489 1.218 10.769 1.00 93.62 127 LEU A O 1
ATOM 1067 N N . LEU A 1 128 ? -3.333 2.186 9.110 1.00 92.69 128 LEU A N 1
ATOM 1068 C CA . LEU A 1 128 ? -2.649 3.157 9.967 1.00 92.69 128 LEU A CA 1
ATOM 1069 C C . LEU A 1 128 ? -3.645 4.155 10.583 1.00 92.69 128 LEU A C 1
ATOM 1071 O O . LEU A 1 128 ? -3.577 4.465 11.772 1.00 92.69 128 LEU A O 1
ATOM 1075 N N . SER A 1 129 ? -4.641 4.592 9.807 1.00 91.50 129 SER A N 1
ATOM 1076 C CA . SER A 1 129 ? -5.721 5.442 10.325 1.00 91.50 129 SER A CA 1
ATOM 1077 C C . SER A 1 129 ? -6.549 4.721 11.390 1.00 91.50 129 SER A C 1
ATOM 1079 O O . SER A 1 129 ? -6.872 5.308 12.424 1.00 91.50 129 SER A O 1
ATOM 1081 N N . PHE A 1 130 ? -6.855 3.437 11.173 1.00 92.38 130 PHE A N 1
ATOM 1082 C CA . PHE A 1 130 ? -7.537 2.597 12.155 1.00 92.38 130 PHE A CA 1
ATOM 1083 C C . PHE A 1 130 ? -6.774 2.543 13.477 1.00 92.38 130 PHE A C 1
ATOM 1085 O O . PHE A 1 130 ? -7.388 2.746 14.520 1.00 92.38 130 PHE A O 1
ATOM 1092 N N . TRP A 1 131 ? -5.457 2.339 13.446 1.00 90.50 131 TRP A N 1
ATOM 1093 C CA . TRP A 1 131 ? -4.634 2.260 14.654 1.00 90.50 131 TRP A CA 1
ATOM 1094 C C . TRP A 1 131 ? -4.673 3.527 15.497 1.00 90.50 131 TRP A C 1
ATOM 1096 O O . TRP A 1 131 ? -4.915 3.459 16.703 1.00 90.50 131 TRP A O 1
ATOM 1106 N N . ILE A 1 132 ? -4.491 4.684 14.865 1.00 88.88 132 ILE A N 1
ATOM 1107 C CA . ILE A 1 132 ? -4.529 5.965 15.571 1.00 88.88 132 ILE A CA 1
ATOM 1108 C C . ILE A 1 132 ? -5.915 6.242 16.156 1.00 88.88 132 ILE A C 1
ATOM 1110 O O . ILE A 1 132 ? -6.017 6.596 17.332 1.00 88.88 132 ILE A O 1
ATOM 1114 N N . ILE A 1 133 ? -6.981 6.036 15.376 1.00 88.56 133 ILE A N 1
ATOM 1115 C CA . ILE A 1 133 ? -8.354 6.266 15.846 1.00 88.56 133 ILE A CA 1
ATOM 1116 C C . ILE A 1 133 ? -8.709 5.270 16.956 1.00 88.56 133 ILE A C 1
ATOM 1118 O O . ILE A 1 133 ? -9.337 5.647 17.942 1.00 88.56 133 ILE A O 1
ATOM 1122 N N . PHE A 1 134 ? -8.275 4.012 16.843 1.00 87.25 134 PHE A N 1
ATOM 1123 C CA . PHE A 1 134 ? -8.498 2.989 17.860 1.00 87.25 134 PHE A CA 1
ATOM 1124 C C . PHE A 1 134 ? -7.821 3.349 19.185 1.00 87.25 134 PHE A C 1
ATOM 1126 O O . PHE A 1 134 ? -8.474 3.303 20.230 1.00 87.25 134 PHE A O 1
ATOM 1133 N N . CYS A 1 135 ? -6.546 3.748 19.157 1.00 84.44 135 CYS A N 1
ATOM 1134 C CA . CYS A 1 135 ? -5.837 4.204 20.352 1.00 84.44 135 CYS A CA 1
ATOM 1135 C C . CYS A 1 135 ? -6.485 5.464 20.945 1.00 84.44 135 CYS A C 1
ATOM 1137 O O . CYS A 1 135 ? -6.661 5.542 22.159 1.00 84.44 135 CYS A O 1
ATOM 1139 N N . GLY A 1 136 ? -6.882 6.414 20.096 1.00 82.94 136 GLY A N 1
ATOM 1140 C CA . GLY A 1 136 ? -7.525 7.659 20.500 1.00 82.94 136 GLY A CA 1
ATOM 1141 C C . GLY A 1 136 ? -8.887 7.479 21.161 1.00 82.94 136 GLY A C 1
ATOM 1142 O O . GLY A 1 136 ? -9.102 7.998 22.251 1.00 82.94 136 GLY A O 1
ATOM 1143 N N . GLU A 1 137 ? -9.775 6.669 20.586 1.00 80.62 137 GLU A N 1
ATOM 1144 C CA . GLU A 1 137 ? -11.109 6.429 21.157 1.00 80.62 137 GLU A CA 1
ATOM 1145 C C . GLU A 1 137 ? -11.048 5.709 22.516 1.00 80.62 137 GLU A C 1
ATOM 1147 O O . GLU A 1 137 ? -11.933 5.880 23.357 1.00 80.62 137 GLU A O 1
ATOM 1152 N N . HIS A 1 138 ? -9.989 4.930 22.763 1.00 78.12 138 HIS A N 1
ATOM 1153 C CA . HIS A 1 138 ? -9.753 4.285 24.058 1.00 78.12 138 HIS A CA 1
ATOM 1154 C C . HIS A 1 138 ? -9.030 5.189 25.070 1.00 78.12 138 HIS A C 1
ATOM 1156 O O . HIS A 1 138 ? -8.967 4.848 26.257 1.00 78.12 138 HIS A O 1
ATOM 1162 N N . MET A 1 139 ? -8.531 6.362 24.662 1.00 71.19 139 MET A N 1
ATOM 1163 C CA . MET A 1 139 ? -8.096 7.388 25.605 1.00 71.19 139 MET A CA 1
ATOM 1164 C C . MET A 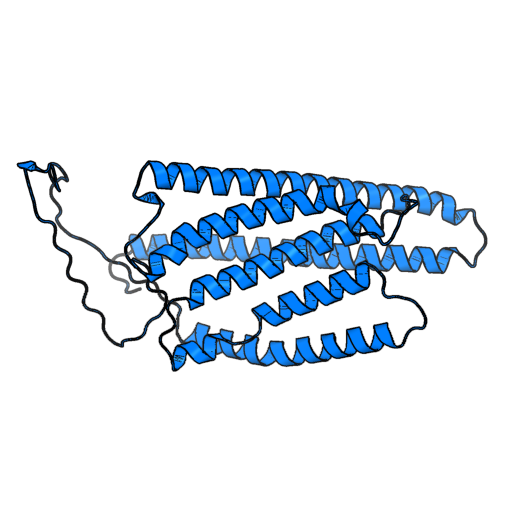1 139 ? -9.320 8.031 26.246 1.00 71.19 139 MET A C 1
ATOM 1166 O O . MET A 1 139 ? -10.075 8.780 25.635 1.00 71.19 139 MET A O 1
ATOM 1170 N N . MET A 1 140 ? -9.522 7.743 27.530 1.00 53.47 140 MET A N 1
ATOM 1171 C CA . MET A 1 140 ? -10.752 8.113 28.226 1.00 53.47 140 MET A CA 1
ATOM 1172 C C . MET A 1 140 ? -10.984 9.624 28.438 1.00 53.47 140 MET A C 1
ATOM 1174 O O . MET A 1 140 ? -12.035 9.964 28.978 1.00 53.47 140 MET A O 1
ATOM 1178 N N . ASP A 1 141 ? -10.060 10.504 28.043 1.00 55.06 141 ASP A N 1
ATOM 1179 C CA . ASP A 1 141 ? -9.963 11.887 28.547 1.00 55.06 141 ASP A CA 1
ATOM 1180 C C . ASP A 1 141 ? -10.417 12.996 27.578 1.00 55.06 141 ASP A C 1
ATOM 1182 O O . ASP A 1 141 ? -10.254 14.175 27.872 1.00 55.06 141 ASP A O 1
ATOM 1186 N N . GLN A 1 142 ? -11.018 12.656 26.433 1.00 52.62 142 GLN A N 1
ATOM 1187 C CA . GLN A 1 142 ? -11.618 13.658 25.542 1.00 52.62 142 GLN A CA 1
ATOM 1188 C C . GLN A 1 142 ? -13.136 13.770 25.742 1.00 52.62 142 GLN A C 1
ATOM 1190 O O . GLN A 1 142 ? -13.864 12.774 25.681 1.00 52.62 142 GLN A O 1
ATOM 1195 N N . SER A 1 143 ? -13.601 15.005 25.963 1.00 51.84 143 SER A N 1
ATOM 1196 C CA . SER A 1 143 ? -15.012 15.399 26.095 1.00 51.84 143 SER A CA 1
ATOM 1197 C C . SER A 1 143 ? -15.793 15.341 24.772 1.00 51.84 143 SER A C 1
ATOM 1199 O O . SER A 1 143 ? -17.013 15.219 24.792 1.00 51.84 143 SER A O 1
ATOM 1201 N N . GLU A 1 144 ? -15.102 15.350 23.627 1.00 55.62 144 GLU A N 1
ATOM 1202 C CA . GLU A 1 144 ? -15.668 15.313 22.268 1.00 55.62 144 GLU A CA 1
ATOM 1203 C C . GLU A 1 144 ? -15.295 13.992 21.561 1.00 55.62 144 GLU A C 1
ATOM 1205 O O . GLU A 1 144 ? -14.388 13.943 20.731 1.00 55.62 144 GLU A O 1
ATOM 1210 N N . ARG A 1 145 ? -15.970 12.887 21.905 1.00 60.09 145 ARG A N 1
ATOM 1211 C CA . ARG A 1 145 ? -15.782 11.578 21.237 1.00 60.09 145 ARG A CA 1
ATOM 1212 C C . ARG A 1 145 ? -16.572 11.497 19.922 1.00 60.09 145 ARG A C 1
ATOM 1214 O O . ARG A 1 145 ? -17.525 12.247 19.725 1.00 60.09 145 ARG A O 1
ATOM 1221 N N . ASN A 1 146 ? -16.234 10.540 19.050 1.00 66.25 146 ASN A N 1
ATOM 1222 C CA . ASN A 1 146 ? -16.952 10.218 17.800 1.00 66.25 146 ASN A CA 1
ATOM 1223 C C . ASN A 1 146 ? -16.853 11.222 16.630 1.00 66.25 146 ASN A C 1
ATOM 1225 O O . ASN A 1 146 ? -17.596 11.085 15.652 1.00 66.25 146 ASN A O 1
ATOM 1229 N N . ARG A 1 147 ? -15.933 12.194 16.655 1.00 73.31 147 ARG A N 1
ATOM 1230 C CA . ARG A 1 147 ? -15.714 13.112 15.522 1.00 73.31 147 ARG A CA 1
ATOM 1231 C C . ARG A 1 147 ? -14.364 12.862 14.848 1.00 73.31 147 ARG A C 1
ATOM 1233 O O . ARG A 1 147 ? -13.319 13.006 15.471 1.00 73.31 147 ARG A O 1
ATOM 1240 N N . ILE A 1 148 ? -14.377 12.591 13.539 1.00 72.69 148 ILE A N 1
ATOM 1241 C CA . ILE A 1 148 ? -13.153 12.446 12.720 1.00 72.69 148 ILE A CA 1
ATOM 1242 C C . ILE A 1 148 ? -12.289 13.716 12.775 1.00 72.69 148 ILE A C 1
ATOM 1244 O O . ILE A 1 148 ? -11.064 13.632 12.755 1.00 72.69 148 ILE A O 1
ATOM 1248 N N . SER A 1 149 ? -12.916 14.890 12.904 1.00 73.12 149 SER A N 1
ATOM 1249 C CA . SER A 1 149 ? -12.223 16.183 12.968 1.00 73.12 149 SER A CA 1
ATOM 1250 C C . SER A 1 149 ? -11.231 16.289 14.129 1.00 73.12 149 SER A C 1
ATOM 1252 O O . SER A 1 149 ? -10.245 17.012 14.014 1.00 73.12 149 SER A O 1
ATOM 1254 N N . VAL A 1 150 ? -11.452 15.554 15.223 1.00 75.19 150 VAL A N 1
ATOM 1255 C CA . VAL A 1 150 ? -10.554 15.538 16.389 1.00 75.19 150 VAL A CA 1
ATOM 1256 C C . VAL A 1 150 ? -9.233 14.836 16.056 1.00 75.19 150 VAL A C 1
ATOM 1258 O O . VAL A 1 150 ? -8.167 15.285 16.475 1.00 75.19 150 VAL A O 1
ATOM 1261 N N . TYR A 1 151 ? -9.289 13.798 15.219 1.00 76.81 151 TYR A N 1
ATOM 1262 C CA . TYR A 1 151 ? -8.130 13.006 14.801 1.00 76.81 151 TYR A CA 1
ATOM 1263 C C . TYR A 1 151 ? -7.445 13.544 13.539 1.00 76.81 151 TYR A C 1
ATOM 1265 O O . TYR A 1 151 ? -6.415 13.012 13.128 1.00 76.81 151 TYR A O 1
ATOM 1273 N N . TRP A 1 152 ? -7.960 14.621 12.934 1.00 78.06 152 TRP A N 1
ATOM 1274 C CA . TRP A 1 152 ? -7.436 15.175 11.681 1.00 78.06 152 TRP A CA 1
ATOM 1275 C C . TRP A 1 152 ? -5.930 15.448 11.742 1.00 78.06 152 TRP A C 1
ATOM 1277 O O . TRP A 1 152 ? -5.189 15.037 10.856 1.00 78.06 152 TRP A O 1
ATOM 1287 N N . LYS A 1 153 ? -5.445 16.039 12.843 1.00 77.25 153 LYS A N 1
ATOM 1288 C CA . LYS A 1 153 ? -4.012 16.330 13.035 1.00 77.25 153 LYS A CA 1
ATOM 1289 C C . LYS A 1 153 ? -3.125 15.080 12.996 1.00 77.25 153 LYS A C 1
ATOM 1291 O O . LYS A 1 153 ? -1.960 15.179 12.635 1.00 77.25 153 LYS A O 1
ATOM 1296 N N . GLN A 1 154 ? -3.671 13.925 13.368 1.00 79.25 154 GLN A N 1
ATOM 1297 C CA . GLN A 1 154 ? -2.958 12.651 13.435 1.00 79.25 154 GLN A CA 1
ATOM 1298 C C . GLN A 1 154 ? -3.083 11.845 12.132 1.00 79.25 154 GLN A C 1
ATOM 1300 O O . GLN A 1 154 ? -2.175 11.096 11.783 1.00 79.25 154 GLN A O 1
ATOM 1305 N N . VAL A 1 155 ? -4.177 12.028 11.386 1.00 82.12 155 VAL A N 1
ATOM 1306 C CA . VAL A 1 155 ? -4.412 11.380 10.083 1.00 82.12 155 VAL A CA 1
ATOM 1307 C C . VAL A 1 155 ? -3.704 12.121 8.939 1.00 82.12 155 VAL A C 1
ATOM 1309 O O . VAL A 1 155 ? -3.289 11.491 7.968 1.00 82.12 155 VAL A O 1
ATOM 1312 N N . VAL A 1 156 ? -3.498 13.439 9.058 1.00 87.12 156 VAL A N 1
ATOM 1313 C CA . VAL A 1 156 ? -2.822 14.264 8.038 1.00 87.12 156 VAL A CA 1
ATOM 1314 C C . VAL A 1 156 ? -1.437 13.730 7.641 1.00 87.12 156 VAL A C 1
ATOM 1316 O O . VAL A 1 156 ? -1.221 13.591 6.440 1.00 87.12 156 VAL A O 1
ATOM 1319 N N . PRO A 1 157 ? -0.519 13.365 8.563 1.00 90.12 157 PRO A N 1
ATOM 1320 C CA . PRO A 1 157 ? 0.773 12.788 8.182 1.00 90.12 157 PRO A CA 1
ATOM 1321 C C . PRO A 1 157 ? 0.647 11.521 7.324 1.00 90.12 157 PRO A C 1
ATOM 1323 O O . PRO A 1 157 ? 1.410 11.342 6.380 1.00 90.12 157 PRO A O 1
ATOM 1326 N N . ILE A 1 158 ? -0.347 10.670 7.601 1.00 91.75 158 ILE A N 1
ATOM 1327 C CA . ILE A 1 158 ? -0.597 9.430 6.847 1.00 91.75 158 ILE A CA 1
ATOM 1328 C C . ILE A 1 158 ? -1.059 9.766 5.428 1.00 91.75 158 ILE A C 1
ATOM 1330 O O . ILE A 1 158 ? -0.511 9.255 4.451 1.00 91.75 158 ILE A O 1
ATOM 1334 N N . ALA A 1 159 ? -2.061 10.640 5.309 1.00 90.12 159 ALA A N 1
ATOM 1335 C CA . ALA A 1 159 ? -2.615 11.052 4.023 1.00 90.12 159 ALA A CA 1
ATOM 1336 C C . ALA A 1 159 ? -1.577 11.803 3.172 1.00 90.12 159 ALA A C 1
ATOM 1338 O O . ALA A 1 159 ? -1.467 11.573 1.973 1.00 90.12 159 ALA A O 1
ATOM 1339 N N . PHE A 1 160 ? -0.775 12.664 3.799 1.00 93.31 160 PHE A N 1
ATOM 1340 C CA . PHE A 1 160 ? 0.270 13.420 3.120 1.00 93.31 160 PHE A CA 1
ATOM 1341 C C . PHE A 1 160 ? 1.403 12.502 2.650 1.00 93.31 160 PHE A C 1
ATOM 1343 O O . PHE A 1 160 ? 1.717 12.494 1.463 1.00 93.31 160 PHE A O 1
ATOM 1350 N N . GLY A 1 161 ? 1.952 11.659 3.532 1.00 93.25 161 GLY A N 1
ATOM 1351 C CA . GLY A 1 161 ? 3.015 10.716 3.173 1.00 93.25 161 GLY A CA 1
ATOM 1352 C C . GLY A 1 161 ? 2.592 9.724 2.086 1.00 93.25 161 GLY A C 1
ATOM 1353 O O . GLY A 1 161 ? 3.341 9.487 1.141 1.00 93.25 161 GLY A O 1
ATOM 1354 N N . SER A 1 162 ? 1.365 9.200 2.163 1.00 92.88 162 SER A N 1
ATOM 1355 C CA . SER A 1 162 ? 0.824 8.316 1.120 1.00 92.88 162 SER A CA 1
ATOM 1356 C C . SER A 1 162 ? 0.578 9.026 -0.210 1.00 92.88 162 SER A C 1
ATOM 1358 O O . SER A 1 162 ? 0.813 8.424 -1.251 1.00 92.88 162 SER A O 1
ATOM 1360 N N . CYS A 1 163 ? 0.179 10.302 -0.208 1.00 93.62 163 CYS A N 1
ATOM 1361 C CA . CYS A 1 163 ? 0.054 11.100 -1.430 1.00 93.62 163 CYS A CA 1
ATOM 1362 C C . CYS A 1 163 ? 1.409 11.277 -2.141 1.00 93.62 163 CYS A C 1
ATOM 1364 O O . CYS A 1 163 ? 1.484 11.164 -3.366 1.00 93.62 163 CYS A O 1
ATOM 1366 N N . PHE A 1 164 ? 2.490 11.487 -1.382 1.00 93.94 164 PHE A N 1
ATOM 1367 C CA . PHE A 1 164 ? 3.844 11.561 -1.939 1.00 93.94 164 PHE A CA 1
ATOM 1368 C C . PHE A 1 164 ? 4.315 10.235 -2.531 1.00 93.94 164 PHE A C 1
ATOM 1370 O O . PHE A 1 164 ? 4.803 10.229 -3.658 1.00 93.94 164 PHE A O 1
ATOM 1377 N N . LEU A 1 165 ? 4.119 9.121 -1.819 1.00 92.25 165 LEU A N 1
ATOM 1378 C CA . LEU A 1 165 ? 4.452 7.793 -2.347 1.00 92.25 165 LEU A CA 1
ATOM 1379 C C . LEU A 1 165 ? 3.617 7.445 -3.580 1.00 92.25 165 LEU A C 1
ATOM 1381 O O . LEU A 1 165 ? 4.157 6.972 -4.568 1.00 92.25 165 LEU A O 1
ATOM 1385 N N . PHE A 1 166 ? 2.322 7.764 -3.569 1.00 93.44 166 PHE A N 1
ATOM 1386 C CA . PHE A 1 166 ? 1.460 7.574 -4.733 1.00 93.44 166 PHE A CA 1
ATOM 1387 C C . PHE A 1 166 ? 1.932 8.403 -5.933 1.00 93.44 166 PHE A C 1
ATOM 1389 O O . PHE A 1 166 ? 1.972 7.909 -7.054 1.00 93.44 166 PHE A O 1
ATOM 1396 N N . THR A 1 167 ? 2.317 9.660 -5.707 1.00 92.69 167 THR A N 1
ATOM 1397 C CA . THR A 1 167 ? 2.858 10.523 -6.764 1.00 92.69 167 THR A CA 1
ATOM 1398 C C . THR A 1 167 ? 4.159 9.948 -7.327 1.00 92.69 167 THR A C 1
ATOM 1400 O O . THR A 1 167 ? 4.324 9.898 -8.543 1.00 92.69 167 THR A O 1
ATOM 1403 N N . PHE A 1 168 ? 5.051 9.464 -6.460 1.00 93.44 168 PHE A N 1
ATOM 1404 C CA . PHE A 1 168 ? 6.270 8.765 -6.856 1.00 93.44 168 PHE A CA 1
ATOM 1405 C C . PHE A 1 168 ? 5.967 7.522 -7.715 1.00 93.44 168 PHE A C 1
ATOM 1407 O O . PHE A 1 168 ? 6.471 7.433 -8.835 1.00 93.44 168 PHE A O 1
ATOM 1414 N N . ASP A 1 169 ? 5.071 6.639 -7.265 1.00 92.06 169 ASP A N 1
ATOM 1415 C CA . ASP A 1 169 ? 4.671 5.435 -8.007 1.00 92.06 169 ASP A CA 1
ATOM 1416 C C . ASP A 1 169 ? 4.050 5.785 -9.370 1.00 92.06 169 ASP A C 1
ATOM 1418 O O . ASP A 1 169 ? 4.313 5.124 -10.378 1.00 92.06 169 ASP A O 1
ATOM 1422 N N . MET A 1 170 ? 3.256 6.858 -9.440 1.00 92.19 170 MET A N 1
ATOM 1423 C CA . MET A 1 170 ? 2.680 7.348 -10.695 1.00 92.19 170 MET A CA 1
ATOM 1424 C C . MET A 1 170 ? 3.749 7.842 -11.679 1.00 92.19 170 MET A C 1
ATOM 1426 O O . MET A 1 170 ? 3.592 7.644 -12.886 1.00 92.19 170 MET A O 1
ATOM 1430 N N . TYR A 1 171 ? 4.831 8.459 -11.203 1.00 91.25 171 TYR A N 1
ATOM 1431 C CA . TYR A 1 171 ? 5.935 8.880 -12.069 1.00 91.25 171 TYR A CA 1
ATOM 1432 C C . TYR A 1 171 ? 6.833 7.719 -12.486 1.00 91.25 171 TYR A C 1
ATOM 1434 O O . TYR A 1 171 ? 7.244 7.667 -13.642 1.00 91.25 171 TYR A O 1
ATOM 1442 N N . GLU A 1 172 ? 7.121 6.776 -11.593 1.00 90.62 172 GLU A N 1
ATOM 1443 C CA . GLU A 1 172 ? 7.960 5.625 -11.919 1.00 90.62 172 GLU A CA 1
ATOM 1444 C C . GLU A 1 172 ? 7.178 4.602 -12.758 1.00 90.62 172 GLU A C 1
ATOM 1446 O O . GLU A 1 172 ? 7.424 4.449 -13.959 1.00 90.62 172 GLU A O 1
ATOM 1451 N N . ARG A 1 173 ? 6.166 3.964 -12.164 1.00 88.88 173 ARG A N 1
ATOM 1452 C CA . ARG A 1 173 ? 5.393 2.884 -12.793 1.00 88.88 173 ARG A CA 1
ATOM 1453 C C . ARG A 1 173 ? 4.389 3.392 -13.818 1.00 88.88 173 ARG A C 1
ATOM 1455 O O . ARG A 1 173 ? 4.145 2.727 -14.823 1.00 88.88 173 ARG A O 1
ATOM 1462 N N . GLY A 1 174 ? 3.817 4.580 -13.619 1.00 91.06 174 GLY A N 1
ATOM 1463 C CA . GLY A 1 174 ? 2.866 5.151 -14.579 1.00 91.06 174 GLY A CA 1
ATOM 1464 C C . GLY A 1 174 ? 3.514 5.528 -15.916 1.00 91.06 174 GLY A C 1
ATOM 1465 O O . GLY A 1 174 ? 2.922 5.292 -16.972 1.00 91.06 174 GLY A O 1
ATOM 1466 N N . VAL A 1 175 ? 4.751 6.038 -15.910 1.00 90.75 175 VAL A N 1
ATOM 1467 C CA . VAL A 1 175 ? 5.500 6.325 -17.149 1.00 90.75 175 VAL A CA 1
ATOM 1468 C C . VAL A 1 175 ? 6.014 5.036 -17.799 1.00 90.75 175 VAL A C 1
ATOM 1470 O O . VAL A 1 175 ? 5.994 4.928 -19.032 1.00 90.75 175 VAL A O 1
ATOM 1473 N N . GLN A 1 176 ? 6.375 4.025 -17.000 1.00 91.25 176 GLN A N 1
ATOM 1474 C CA . GLN A 1 176 ? 6.777 2.703 -17.498 1.00 91.25 176 GLN A CA 1
ATOM 1475 C C . GLN A 1 176 ? 5.709 2.023 -18.369 1.00 91.25 176 GLN A C 1
ATOM 1477 O O . GLN A 1 176 ? 6.055 1.264 -19.274 1.00 91.25 176 GLN A O 1
ATOM 1482 N N . LEU A 1 177 ? 4.424 2.358 -18.191 1.00 88.75 177 LEU A N 1
ATOM 1483 C CA . LEU A 1 177 ? 3.339 1.868 -19.055 1.00 88.75 177 LEU A CA 1
ATOM 1484 C C . LEU A 1 177 ? 3.505 2.271 -20.522 1.00 88.75 177 LEU A C 1
ATOM 1486 O O . LEU A 1 177 ? 3.097 1.523 -21.411 1.00 88.75 177 LEU A O 1
ATOM 1490 N N . LYS A 1 178 ? 4.076 3.453 -20.780 1.00 89.50 178 LYS A N 1
ATOM 1491 C CA . LYS A 1 178 ? 4.375 3.927 -22.139 1.00 89.50 178 LYS A CA 1
ATOM 1492 C C . LYS A 1 178 ? 5.798 3.581 -22.561 1.00 89.50 178 LYS A C 1
ATOM 1494 O O . LYS A 1 178 ? 6.026 3.298 -23.733 1.00 89.50 178 LYS A O 1
ATOM 1499 N N . ASN A 1 179 ? 6.745 3.622 -21.627 1.00 91.12 179 ASN A N 1
ATOM 1500 C CA . ASN A 1 179 ? 8.149 3.334 -21.891 1.00 91.12 179 ASN A CA 1
ATOM 1501 C C . ASN A 1 179 ? 8.710 2.329 -20.867 1.00 91.12 179 ASN A C 1
ATOM 1503 O O . ASN A 1 179 ? 9.202 2.749 -19.823 1.00 91.12 179 ASN A O 1
ATOM 1507 N N . PRO A 1 180 ? 8.732 1.022 -21.184 1.00 90.00 180 PRO A N 1
ATOM 1508 C CA . PRO A 1 180 ? 9.220 -0.031 -20.283 1.00 90.00 180 PRO A CA 1
ATOM 1509 C C . PRO A 1 180 ? 10.684 0.113 -19.844 1.00 90.00 180 PRO A C 1
ATOM 1511 O O . PRO A 1 180 ? 11.122 -0.526 -18.885 1.00 90.00 180 PRO A O 1
ATOM 1514 N N . CYS A 1 181 ? 11.474 0.904 -20.573 1.00 90.31 181 CYS A N 1
ATOM 1515 C CA . CYS A 1 181 ? 12.877 1.172 -20.262 1.00 90.31 181 CYS A CA 1
ATOM 1516 C C . CYS A 1 181 ? 13.068 2.435 -19.413 1.00 90.31 181 CYS A C 1
ATOM 1518 O O . CYS A 1 181 ? 14.199 2.732 -19.034 1.00 90.31 181 CYS A O 1
ATOM 1520 N N . TYR A 1 182 ? 11.997 3.178 -19.124 1.00 91.94 182 TYR A N 1
ATOM 1521 C CA . TYR A 1 182 ? 12.063 4.367 -18.288 1.00 91.94 182 TYR A CA 1
ATOM 1522 C C . TYR A 1 182 ? 12.381 4.008 -16.834 1.00 91.94 182 TYR A C 1
ATOM 1524 O O . TYR A 1 182 ? 11.840 3.058 -16.265 1.00 91.94 182 TYR A O 1
ATOM 1532 N N . SER A 1 183 ? 13.249 4.813 -16.233 1.00 92.50 183 SER A N 1
ATOM 1533 C CA . SER A 1 183 ? 13.525 4.805 -14.804 1.00 92.50 183 SER A CA 1
ATOM 1534 C C . SER A 1 183 ? 13.780 6.240 -14.368 1.00 92.50 183 SER A C 1
ATOM 1536 O O . SER A 1 183 ? 14.623 6.927 -14.951 1.00 92.50 183 SER A O 1
ATOM 1538 N N . ILE A 1 184 ? 13.051 6.693 -13.350 1.00 92.00 184 ILE A N 1
ATOM 1539 C CA . ILE A 1 184 ? 13.156 8.056 -12.810 1.00 92.00 184 ILE A CA 1
ATOM 1540 C C . ILE A 1 184 ? 14.579 8.379 -12.324 1.00 92.00 184 ILE A C 1
ATOM 1542 O O . ILE A 1 184 ? 15.038 9.514 -12.423 1.00 92.00 184 ILE A O 1
ATOM 1546 N N . TRP A 1 185 ? 15.307 7.346 -11.904 1.00 93.00 185 TRP A N 1
ATOM 1547 C CA . TRP A 1 185 ? 16.676 7.399 -11.402 1.00 93.00 185 TRP A CA 1
ATOM 1548 C C . TRP A 1 185 ? 17.734 7.697 -12.469 1.00 93.00 185 TRP A C 1
ATOM 1550 O O . TRP A 1 185 ? 18.884 7.945 -12.128 1.00 93.00 185 TRP A O 1
ATOM 1560 N N . THR A 1 186 ? 17.381 7.644 -13.758 1.00 90.56 186 THR A N 1
ATOM 1561 C CA . THR A 1 186 ? 18.345 7.866 -14.854 1.00 90.56 186 THR A CA 1
ATOM 1562 C C . THR A 1 186 ? 18.613 9.337 -15.147 1.00 90.56 186 THR A C 1
ATOM 1564 O O . THR A 1 186 ? 19.633 9.663 -15.744 1.00 90.56 186 THR A O 1
ATOM 1567 N N . THR A 1 187 ? 17.702 10.225 -14.756 1.00 91.94 187 THR A N 1
ATOM 1568 C CA . THR A 1 187 ? 17.841 11.675 -14.934 1.00 91.94 187 THR A CA 1
ATOM 1569 C C . THR A 1 187 ? 18.172 12.329 -13.604 1.00 91.94 187 THR A C 1
ATOM 1571 O O . THR A 1 187 ? 17.474 12.046 -12.634 1.00 91.94 187 THR A O 1
ATOM 1574 N N . ASP A 1 188 ? 19.134 13.253 -13.572 1.00 92.06 188 ASP A N 1
ATOM 1575 C CA . ASP A 1 188 ? 19.573 13.914 -12.331 1.00 92.06 188 ASP A CA 1
ATOM 1576 C C . ASP A 1 188 ? 18.404 14.576 -11.581 1.00 92.06 188 ASP A C 1
ATOM 1578 O O . ASP A 1 188 ? 18.145 14.275 -10.419 1.00 92.06 188 ASP A O 1
ATOM 1582 N N . VAL A 1 189 ? 17.604 15.383 -12.289 1.00 92.69 189 VAL A N 1
ATOM 1583 C CA . VAL A 1 189 ? 16.412 16.045 -11.723 1.00 92.69 189 VAL A CA 1
ATOM 1584 C C . VAL A 1 189 ? 15.367 15.027 -11.250 1.00 92.69 189 VAL A C 1
ATOM 1586 O O . VAL A 1 189 ? 14.731 15.217 -10.216 1.00 92.69 189 VAL A O 1
ATOM 1589 N N . GLY A 1 190 ? 15.175 13.935 -11.997 1.00 91.94 190 GLY A N 1
ATOM 1590 C CA . GLY A 1 190 ? 14.236 12.876 -11.622 1.00 91.94 190 GLY A CA 1
ATOM 1591 C C . GLY A 1 190 ? 14.669 12.144 -10.353 1.00 91.94 190 GLY A C 1
ATOM 1592 O O . GLY A 1 190 ? 13.843 11.937 -9.467 1.00 91.94 190 GLY A O 1
ATOM 1593 N N . ALA A 1 191 ? 15.956 11.816 -10.228 1.00 93.50 191 ALA A N 1
ATOM 1594 C CA . ALA A 1 191 ? 16.520 11.153 -9.058 1.00 93.50 191 ALA A CA 1
ATOM 1595 C C . ALA A 1 191 ? 16.429 12.037 -7.802 1.00 93.50 191 ALA A C 1
ATOM 1597 O O . ALA A 1 191 ? 16.022 11.554 -6.745 1.00 93.50 191 ALA A O 1
ATOM 1598 N N . GLU A 1 192 ? 16.726 13.336 -7.915 1.00 94.69 192 GLU A N 1
ATOM 1599 C CA . GLU A 1 192 ? 16.552 14.289 -6.811 1.00 94.69 192 GLU A CA 1
ATOM 1600 C C . GLU A 1 192 ? 15.087 14.377 -6.355 1.00 94.69 192 GLU A C 1
ATOM 1602 O O . GLU A 1 192 ? 14.804 14.310 -5.156 1.00 94.69 192 GLU A O 1
ATOM 1607 N N . LEU A 1 193 ? 14.141 14.459 -7.299 1.00 93.94 193 LEU A N 1
ATOM 1608 C CA . LEU A 1 193 ? 12.706 14.479 -6.997 1.00 93.94 193 LEU A CA 1
ATOM 1609 C C . LEU A 1 193 ? 12.223 13.165 -6.366 1.00 93.94 193 LEU A C 1
ATOM 1611 O O . LEU A 1 193 ? 11.482 13.196 -5.382 1.00 93.94 193 LEU A O 1
ATOM 1615 N N . ALA A 1 194 ? 12.661 12.018 -6.892 1.00 93.75 194 ALA A N 1
ATOM 1616 C CA . ALA A 1 194 ? 12.355 10.698 -6.345 1.00 93.75 194 ALA A CA 1
ATOM 1617 C C . ALA A 1 194 ? 12.817 10.578 -4.887 1.00 93.75 194 ALA A C 1
ATOM 1619 O O . ALA A 1 194 ? 12.035 10.212 -4.006 1.00 93.75 194 ALA A O 1
ATOM 1620 N N . MET A 1 195 ? 14.065 10.967 -4.617 1.00 94.12 195 MET A N 1
ATOM 1621 C CA . MET A 1 195 ? 14.618 10.985 -3.266 1.00 94.12 195 MET A CA 1
ATOM 1622 C C . MET A 1 195 ? 13.842 11.936 -2.354 1.00 94.12 195 MET A C 1
ATOM 1624 O O . MET A 1 195 ? 13.524 11.562 -1.226 1.00 94.12 195 MET A O 1
ATOM 1628 N N . ALA A 1 196 ? 13.475 13.129 -2.831 1.00 95.06 196 ALA A N 1
ATOM 1629 C CA . ALA A 1 196 ? 12.679 14.075 -2.056 1.00 95.06 196 ALA A CA 1
ATOM 1630 C C . ALA A 1 196 ? 11.317 13.485 -1.647 1.00 95.06 196 ALA A C 1
ATOM 1632 O O . ALA A 1 196 ? 10.936 13.582 -0.479 1.00 95.06 196 ALA A O 1
ATOM 1633 N N . TYR A 1 197 ? 10.607 12.819 -2.565 1.00 94.12 197 TYR A N 1
ATOM 1634 C CA . TYR A 1 197 ? 9.335 12.155 -2.263 1.00 94.12 197 TYR A CA 1
ATOM 1635 C C . TYR A 1 197 ? 9.483 11.051 -1.210 1.00 94.12 197 TYR A C 1
ATOM 1637 O O . TYR A 1 197 ? 8.704 11.011 -0.252 1.00 94.12 197 TYR A O 1
ATOM 1645 N N . ILE A 1 198 ? 10.511 10.206 -1.336 1.00 94.00 198 ILE A N 1
ATOM 1646 C CA . ILE A 1 198 ? 10.798 9.133 -0.374 1.00 94.00 198 ILE A CA 1
ATOM 1647 C C . ILE A 1 198 ? 11.155 9.713 1.003 1.00 94.00 198 ILE A C 1
ATOM 1649 O O . ILE A 1 198 ? 10.640 9.247 2.020 1.00 94.00 198 ILE A O 1
ATOM 1653 N N . ILE A 1 199 ? 11.987 10.759 1.056 1.00 95.12 199 ILE A N 1
ATOM 1654 C CA . ILE A 1 199 ? 12.395 11.413 2.309 1.00 95.12 199 ILE A CA 1
ATOM 1655 C C . ILE A 1 199 ? 11.186 12.036 3.015 1.00 95.12 199 ILE A C 1
ATOM 1657 O O . ILE A 1 199 ? 10.997 11.815 4.213 1.00 95.12 199 ILE A O 1
ATOM 1661 N N . VAL A 1 200 ? 10.334 12.773 2.295 1.00 95.56 200 VAL A N 1
ATOM 1662 C CA . VAL A 1 200 ? 9.128 13.391 2.874 1.00 95.56 200 VAL A CA 1
ATOM 1663 C C . VAL A 1 200 ? 8.168 12.326 3.407 1.00 95.56 200 VAL A C 1
ATOM 1665 O O . VAL A 1 200 ? 7.665 12.461 4.527 1.00 95.56 200 VAL A O 1
ATOM 1668 N N . ALA A 1 201 ? 7.953 11.242 2.658 1.00 93.94 201 ALA A N 1
ATOM 1669 C CA . ALA A 1 201 ? 7.142 10.118 3.114 1.00 93.94 201 ALA A CA 1
ATOM 1670 C C . ALA A 1 201 ? 7.735 9.446 4.366 1.00 93.94 201 ALA A C 1
ATOM 1672 O O . ALA A 1 201 ? 7.000 9.156 5.312 1.00 93.94 201 ALA A O 1
ATOM 1673 N N . GLY A 1 202 ? 9.060 9.275 4.414 1.00 94.06 202 GLY A N 1
ATOM 1674 C CA . GLY A 1 202 ? 9.783 8.755 5.574 1.00 94.06 202 GLY A CA 1
ATOM 1675 C C . GLY A 1 202 ? 9.619 9.630 6.819 1.00 94.06 202 GLY A C 1
ATOM 1676 O O . GLY A 1 202 ? 9.288 9.120 7.889 1.00 94.06 202 GLY A O 1
ATOM 1677 N N . ILE A 1 203 ? 9.750 10.954 6.685 1.00 95.06 203 ILE A N 1
ATOM 1678 C CA . ILE A 1 203 ? 9.513 11.902 7.788 1.00 95.06 203 ILE A CA 1
ATOM 1679 C C . ILE A 1 203 ? 8.066 11.792 8.288 1.00 95.06 203 ILE A C 1
ATOM 1681 O O . ILE A 1 203 ? 7.835 11.727 9.496 1.00 95.06 203 ILE A O 1
ATOM 1685 N N . CYS A 1 204 ? 7.088 11.712 7.380 1.00 94.38 204 CYS A N 1
ATOM 1686 C CA . CYS A 1 204 ? 5.681 11.535 7.742 1.00 94.38 204 CYS A CA 1
ATOM 1687 C C . CYS A 1 204 ? 5.431 10.219 8.493 1.00 94.38 204 CYS A C 1
ATOM 1689 O O . CYS A 1 204 ? 4.698 10.211 9.485 1.00 94.38 204 CYS A O 1
ATOM 1691 N N . ALA A 1 205 ? 6.064 9.125 8.062 1.00 91.75 205 ALA A N 1
ATOM 1692 C CA . ALA A 1 205 ? 5.984 7.829 8.729 1.00 91.75 205 ALA A CA 1
ATOM 1693 C C . ALA A 1 205 ? 6.610 7.867 10.136 1.00 91.75 205 ALA A C 1
ATOM 1695 O O . ALA A 1 205 ? 6.011 7.360 11.086 1.00 91.75 205 ALA A O 1
ATOM 1696 N N . CYS A 1 206 ? 7.761 8.528 10.300 1.00 92.81 206 CYS A N 1
ATOM 1697 C CA . CYS A 1 206 ? 8.397 8.736 11.604 1.00 92.81 206 CYS A CA 1
ATOM 1698 C C . CYS A 1 206 ? 7.515 9.567 12.547 1.00 92.81 206 CYS A C 1
ATOM 1700 O O . CYS A 1 206 ? 7.315 9.182 13.700 1.00 92.81 206 CYS A O 1
ATOM 1702 N N . LEU A 1 207 ? 6.941 10.674 12.062 1.00 91.88 207 LEU A N 1
ATOM 1703 C CA . LEU A 1 207 ? 6.006 11.498 12.836 1.00 91.88 207 LEU A CA 1
ATOM 1704 C C . LEU A 1 207 ? 4.769 10.696 13.261 1.00 91.88 207 LEU A C 1
ATOM 1706 O O . LEU A 1 207 ? 4.374 10.746 14.426 1.00 91.88 207 LEU A O 1
ATOM 1710 N N . TYR A 1 208 ? 4.189 9.914 12.345 1.00 91.62 208 TYR A N 1
ATOM 1711 C CA . TYR A 1 208 ? 3.084 9.005 12.648 1.00 91.62 208 TYR A CA 1
ATOM 1712 C C . TYR A 1 208 ? 3.459 8.001 13.747 1.00 91.62 208 TYR A C 1
ATOM 1714 O O . TYR A 1 208 ? 2.705 7.827 14.705 1.00 91.62 208 TYR A O 1
ATOM 1722 N N . PHE A 1 209 ? 4.629 7.366 13.640 1.00 90.25 209 PHE A N 1
ATOM 1723 C CA . PHE A 1 209 ? 5.085 6.377 14.614 1.00 90.25 209 PHE A CA 1
ATOM 1724 C C . PHE A 1 209 ? 5.267 6.993 16.006 1.00 90.25 209 PHE A C 1
ATOM 1726 O O . PHE A 1 209 ? 4.772 6.441 16.987 1.00 90.25 209 PHE A O 1
ATOM 1733 N N . LEU A 1 210 ? 5.887 8.176 16.094 1.00 89.62 210 LEU A N 1
ATOM 1734 C CA . LEU A 1 210 ? 6.021 8.916 17.352 1.00 89.62 210 LEU A CA 1
ATOM 1735 C C . LEU A 1 210 ? 4.655 9.237 17.974 1.00 89.62 210 LEU A C 1
ATOM 1737 O O . LEU A 1 210 ? 4.469 9.029 19.176 1.00 89.62 210 LEU A O 1
ATOM 1741 N N . PHE A 1 211 ? 3.682 9.684 17.171 1.00 87.38 211 PHE A N 1
ATOM 1742 C CA . PHE A 1 211 ? 2.319 9.916 17.656 1.00 87.38 211 PHE A CA 1
ATOM 1743 C C . PHE A 1 211 ? 1.657 8.636 18.158 1.00 87.38 211 PHE A C 1
ATOM 1745 O O . PHE A 1 211 ? 1.058 8.647 19.233 1.00 87.38 211 PHE A O 1
ATOM 1752 N N . LEU A 1 212 ? 1.784 7.529 17.427 1.00 87.88 212 LEU A N 1
ATOM 1753 C CA . LEU A 1 212 ? 1.213 6.250 17.833 1.00 87.88 212 LEU A CA 1
ATOM 1754 C C . LEU A 1 212 ? 1.825 5.768 19.157 1.00 87.88 212 LEU A C 1
ATOM 1756 O O . LEU A 1 212 ? 1.085 5.431 20.080 1.00 87.88 212 LEU A O 1
ATOM 1760 N N . CYS A 1 213 ? 3.154 5.808 19.294 1.00 88.50 213 CYS A N 1
ATOM 1761 C CA . CYS A 1 213 ? 3.847 5.452 20.534 1.00 88.50 213 CYS A CA 1
ATOM 1762 C C . CYS A 1 213 ? 3.397 6.318 21.714 1.00 88.50 213 CYS A C 1
ATOM 1764 O O . CYS A 1 213 ? 3.130 5.796 22.798 1.00 88.50 213 CYS A O 1
ATOM 1766 N N . PHE A 1 214 ? 3.269 7.629 21.504 1.00 88.00 214 PHE A N 1
ATOM 1767 C CA . PHE A 1 214 ? 2.792 8.556 22.524 1.00 88.00 214 PHE A CA 1
ATOM 1768 C C . PHE A 1 214 ? 1.359 8.240 22.968 1.00 88.00 214 PHE A C 1
ATOM 1770 O O . PHE A 1 214 ? 1.098 8.146 24.167 1.00 88.00 214 PHE A O 1
ATOM 1777 N N . MET A 1 215 ? 0.443 8.017 22.021 1.00 83.81 215 MET A N 1
ATOM 1778 C CA . MET A 1 215 ? -0.951 7.663 22.309 1.00 83.81 215 MET A CA 1
ATOM 1779 C C . MET A 1 215 ? -1.038 6.331 23.061 1.00 83.81 215 MET A C 1
ATOM 1781 O O . MET A 1 215 ? -1.705 6.245 24.088 1.00 83.81 215 MET A O 1
ATOM 1785 N N . VAL A 1 216 ? -0.308 5.308 22.611 1.00 85.06 216 VAL A N 1
ATOM 1786 C CA . VAL A 1 216 ? -0.236 4.004 23.285 1.00 85.06 216 VAL A CA 1
ATOM 1787 C C . VAL A 1 216 ? 0.279 4.159 24.718 1.00 85.06 216 VAL A C 1
ATOM 1789 O O . VAL A 1 216 ? -0.335 3.645 25.654 1.00 85.06 216 VAL A O 1
ATOM 1792 N N . PHE A 1 217 ? 1.354 4.923 24.924 1.00 85.31 217 PHE A N 1
ATOM 1793 C CA . PHE A 1 217 ? 1.890 5.198 26.257 1.00 85.31 217 PHE A CA 1
ATOM 1794 C C . PHE A 1 217 ? 0.873 5.909 27.161 1.00 85.31 217 PHE A C 1
ATOM 1796 O O . PHE A 1 217 ? 0.701 5.526 28.322 1.00 85.31 217 PHE A O 1
ATOM 1803 N N . GLN A 1 218 ? 0.152 6.906 26.640 1.00 82.12 218 GLN A N 1
ATOM 1804 C CA . GLN A 1 218 ? -0.912 7.578 27.387 1.00 82.12 218 GLN A CA 1
ATOM 1805 C C . GLN A 1 218 ? -2.056 6.634 27.756 1.00 82.12 218 GLN A C 1
ATOM 1807 O O . GLN A 1 218 ? -2.525 6.662 28.895 1.00 82.12 218 GLN A O 1
ATOM 1812 N N . VAL A 1 219 ? -2.479 5.774 26.828 1.00 80.75 219 VAL A N 1
ATOM 1813 C CA . VAL A 1 219 ? -3.507 4.758 27.071 1.00 80.75 219 VAL A CA 1
ATOM 1814 C C . VAL A 1 219 ? -3.081 3.830 28.209 1.00 80.75 219 VAL A C 1
ATOM 1816 O O . VAL A 1 219 ? -3.847 3.638 29.156 1.00 80.75 219 VAL A O 1
ATOM 1819 N N . PHE A 1 220 ? -1.845 3.325 28.187 1.00 79.81 220 PHE A N 1
ATOM 1820 C CA . PHE A 1 220 ? -1.314 2.498 29.272 1.00 79.81 220 PHE A CA 1
ATOM 1821 C C . PHE A 1 220 ? -1.267 3.243 30.610 1.00 79.81 220 PHE A C 1
ATOM 1823 O O . PHE A 1 220 ? -1.721 2.700 31.617 1.00 79.81 220 PHE A O 1
ATOM 1830 N N . ARG A 1 221 ? -0.789 4.495 30.636 1.00 80.31 221 ARG A N 1
ATOM 1831 C CA . ARG A 1 221 ? -0.770 5.311 31.864 1.00 80.31 221 ARG A CA 1
ATOM 1832 C C . ARG A 1 221 ? -2.167 5.547 32.432 1.00 80.31 221 ARG A C 1
ATOM 1834 O O . ARG A 1 221 ? -2.350 5.444 33.642 1.00 80.31 221 ARG A O 1
ATOM 1841 N N . ASN A 1 222 ? -3.146 5.845 31.579 1.00 74.75 222 ASN A N 1
ATOM 1842 C CA . ASN A 1 222 ? -4.524 6.114 31.992 1.00 74.75 222 ASN A CA 1
ATOM 1843 C C . ASN A 1 222 ? -5.197 4.854 32.560 1.00 74.75 222 ASN A C 1
ATOM 1845 O O . ASN A 1 222 ? -5.882 4.920 33.580 1.00 74.75 222 ASN A O 1
ATOM 1849 N N . ILE A 1 223 ? -4.946 3.691 31.950 1.00 73.19 223 ILE A N 1
ATOM 1850 C CA . ILE A 1 223 ? -5.411 2.397 32.467 1.00 73.19 223 ILE A CA 1
ATOM 1851 C C . ILE A 1 223 ? -4.804 2.124 33.843 1.00 73.19 223 ILE A C 1
ATOM 1853 O O . ILE A 1 223 ? -5.550 1.833 34.775 1.00 73.19 223 ILE A O 1
ATOM 1857 N N . SER A 1 224 ? -3.486 2.274 33.997 1.00 70.31 224 SER A N 1
ATOM 1858 C CA . SER A 1 224 ? -2.808 2.051 35.281 1.00 70.31 224 SER A CA 1
ATOM 1859 C C . SER A 1 224 ? -3.298 3.008 36.373 1.00 70.31 224 SER A C 1
ATOM 1861 O O . SER A 1 224 ? -3.543 2.582 37.499 1.00 70.31 224 SER A O 1
ATOM 1863 N N . GLY A 1 225 ? -3.510 4.288 36.044 1.00 66.31 225 GLY A N 1
ATOM 1864 C CA . GLY A 1 225 ? -4.024 5.284 36.988 1.00 66.31 225 GLY A CA 1
ATOM 1865 C C . GLY A 1 225 ? -5.472 5.027 37.420 1.00 66.31 225 GLY A C 1
ATOM 1866 O O . GLY A 1 225 ? -5.811 5.216 38.586 1.00 66.31 225 GLY A O 1
ATOM 1867 N N . LYS A 1 226 ? -6.331 4.551 36.509 1.00 63.41 226 LYS A N 1
ATOM 1868 C CA . LYS A 1 226 ? -7.744 4.268 36.811 1.00 63.41 226 LYS A CA 1
ATOM 1869 C C . LYS A 1 226 ? -7.984 2.897 37.429 1.00 63.41 226 LYS A C 1
ATOM 1871 O O . LYS A 1 226 ? -8.966 2.732 38.141 1.00 63.41 226 LYS A O 1
ATOM 1876 N N . GLN A 1 227 ? -7.087 1.933 37.239 1.00 61.81 227 GLN A N 1
ATOM 1877 C CA . GLN A 1 227 ? -7.150 0.657 37.956 1.00 61.81 227 GLN A CA 1
ATOM 1878 C C . GLN A 1 227 ? -7.010 0.862 39.477 1.00 61.81 227 GLN A C 1
ATOM 1880 O O . GLN A 1 227 ? -7.672 0.175 40.250 1.00 61.81 227 GLN A O 1
ATOM 1885 N N . LEU A 1 228 ? -6.236 1.871 39.900 1.00 57.78 228 LEU A N 1
ATOM 1886 C CA . LEU A 1 228 ? -6.089 2.259 41.307 1.00 57.78 228 LEU A CA 1
ATOM 1887 C C . LEU A 1 228 ? -7.344 2.938 41.881 1.00 57.78 228 LEU A C 1
ATOM 1889 O O . LEU A 1 228 ? -7.667 2.726 43.045 1.00 57.78 228 LEU A O 1
ATOM 1893 N N . SER A 1 229 ? -8.082 3.719 41.083 1.00 56.03 229 SER A N 1
ATOM 1894 C CA . SER A 1 229 ? -9.303 4.407 41.536 1.00 56.03 229 SER A CA 1
ATOM 1895 C C . SER A 1 229 ? -10.584 3.575 41.390 1.00 56.03 229 SER A C 1
ATOM 1897 O O . SER A 1 229 ? -11.532 3.775 42.147 1.00 56.03 229 SER A O 1
ATOM 1899 N N . LEU A 1 230 ? -10.623 2.604 40.469 1.00 53.44 230 LEU A N 1
ATOM 1900 C CA . LEU A 1 230 ? -11.753 1.681 40.290 1.00 53.44 230 LEU A CA 1
ATOM 1901 C C . LEU A 1 230 ? -11.916 0.699 41.458 1.00 53.44 230 LEU A C 1
ATOM 1903 O O . LEU A 1 230 ? -13.042 0.294 41.738 1.00 53.44 230 LEU A O 1
ATOM 1907 N N . LEU A 1 231 ? -10.838 0.385 42.186 1.00 55.34 231 LEU A N 1
ATOM 1908 C CA . LEU A 1 231 ? -10.899 -0.387 43.435 1.00 55.34 231 LEU A CA 1
ATOM 1909 C C . LEU A 1 231 ? -11.696 0.327 44.548 1.00 55.34 231 LEU A C 1
ATOM 1911 O O . LEU A 1 231 ? -12.097 -0.319 45.511 1.00 55.34 231 LEU A O 1
ATOM 1915 N N . ALA A 1 232 ? -11.962 1.633 44.410 1.00 56.84 232 ALA A N 1
ATOM 1916 C CA . ALA A 1 232 ? -12.645 2.450 45.414 1.00 56.84 232 ALA A CA 1
ATOM 1917 C C . ALA A 1 232 ? -14.143 2.721 45.129 1.00 56.84 232 ALA A C 1
ATOM 1919 O O . ALA A 1 232 ? -14.784 3.410 45.921 1.00 56.84 232 ALA A O 1
ATOM 1920 N N . ILE A 1 233 ? -14.733 2.221 44.027 1.00 56.66 233 ILE A N 1
ATOM 1921 C CA . ILE A 1 233 ? -16.107 2.577 43.595 1.00 56.66 233 ILE A CA 1
ATOM 1922 C C . ILE A 1 233 ? -17.038 1.348 43.476 1.00 56.66 233 ILE A C 1
ATOM 1924 O O . ILE A 1 233 ? -16.630 0.253 43.104 1.00 56.66 233 ILE A O 1
ATOM 1928 N N . ASN A 1 234 ? -18.327 1.564 43.778 1.00 53.12 234 ASN A N 1
ATOM 1929 C CA . ASN A 1 234 ? -19.422 0.585 43.862 1.00 53.12 234 ASN A CA 1
ATOM 1930 C C . ASN A 1 234 ? -19.588 -0.354 42.628 1.00 53.12 234 ASN A C 1
ATOM 1932 O O . ASN A 1 234 ? -19.467 0.060 41.471 1.00 53.12 234 ASN A O 1
ATOM 1936 N N . LYS A 1 235 ? -19.952 -1.620 42.897 1.00 53.34 235 LYS A N 1
ATOM 1937 C CA . LYS A 1 235 ? -19.734 -2.855 42.096 1.00 53.34 235 LYS A CA 1
ATOM 1938 C C . LYS A 1 235 ? -20.285 -2.960 40.652 1.00 53.34 235 LYS A C 1
ATOM 1940 O O . LYS A 1 235 ? -19.900 -3.896 39.960 1.00 53.34 235 LYS A O 1
ATOM 1945 N N . ALA A 1 236 ? -21.142 -2.061 40.151 1.00 52.03 236 ALA A N 1
ATOM 1946 C CA . ALA A 1 236 ? -21.805 -2.237 38.837 1.00 52.03 236 ALA A CA 1
ATOM 1947 C C . ALA A 1 236 ? -21.102 -1.554 37.640 1.00 52.03 236 ALA A C 1
ATOM 1949 O O . ALA A 1 236 ? -21.179 -2.031 36.509 1.00 52.03 236 ALA A O 1
ATOM 1950 N N . ARG A 1 237 ? -20.381 -0.449 37.871 1.00 57.34 237 ARG A N 1
ATOM 1951 C CA . ARG A 1 237 ? -19.550 0.233 36.854 1.00 57.34 237 ARG A CA 1
ATOM 1952 C C . ARG A 1 237 ? -18.262 -0.517 36.452 1.00 57.34 237 ARG A C 1
ATOM 1954 O O . ARG A 1 237 ? -17.924 -0.440 35.272 1.00 57.34 237 ARG A O 1
ATOM 1961 N N . PRO A 1 238 ? -17.551 -1.234 37.347 1.00 58.69 238 PRO A N 1
ATOM 1962 C CA . PRO A 1 238 ? -16.255 -1.855 37.052 1.00 58.69 238 PRO A CA 1
ATOM 1963 C C . PRO A 1 238 ? -16.274 -2.833 35.874 1.00 58.69 238 PRO A C 1
ATOM 1965 O O . PRO A 1 238 ? -15.423 -2.723 35.002 1.00 58.69 238 PRO A O 1
ATOM 1968 N N . LEU A 1 239 ? -17.287 -3.703 35.773 1.00 59.72 239 LEU A N 1
ATOM 1969 C CA . LEU A 1 239 ? -17.381 -4.742 34.731 1.00 59.72 239 LEU A CA 1
ATOM 1970 C C . LEU A 1 239 ? -17.398 -4.180 33.299 1.00 59.72 239 LEU A C 1
ATOM 1972 O O . LEU A 1 239 ? -16.798 -4.751 32.388 1.00 59.72 239 LEU A O 1
ATOM 1976 N N . HIS A 1 240 ? -18.060 -3.039 33.085 1.00 63.78 240 HIS A N 1
ATOM 1977 C CA . HIS A 1 240 ? -18.084 -2.389 31.774 1.00 63.78 240 HIS A CA 1
ATOM 1978 C C . HIS A 1 240 ? -16.718 -1.783 31.413 1.00 63.78 240 HIS A C 1
ATOM 1980 O O . HIS A 1 240 ? -16.277 -1.893 30.268 1.00 63.78 240 HIS A O 1
ATOM 1986 N N . TYR A 1 241 ? -16.028 -1.181 32.388 1.00 62.47 241 TYR A N 1
ATOM 1987 C CA . TYR A 1 241 ? -14.689 -0.617 32.194 1.00 62.47 241 TYR A CA 1
ATOM 1988 C C . TYR A 1 241 ? -13.618 -1.704 32.036 1.00 62.47 241 TYR A C 1
ATOM 1990 O O . TYR A 1 241 ? -12.787 -1.604 31.135 1.00 62.47 241 TYR A O 1
ATOM 1998 N N . GLU A 1 242 ? -13.669 -2.773 32.833 1.00 65.19 242 GLU A N 1
ATOM 1999 C CA . GLU A 1 242 ? -12.794 -3.942 32.691 1.00 65.19 242 GLU A CA 1
ATOM 2000 C C . GLU A 1 242 ? -12.961 -4.602 31.321 1.00 65.19 242 GLU A C 1
ATOM 2002 O O . GLU A 1 242 ? -11.966 -4.910 30.666 1.00 65.19 242 GLU A O 1
ATOM 2007 N N . GLY A 1 243 ? -14.200 -4.733 30.831 1.00 67.50 243 GLY A N 1
ATOM 2008 C CA . GLY A 1 243 ? -14.478 -5.262 29.497 1.00 67.50 243 GLY A CA 1
ATOM 2009 C C . GLY A 1 243 ? -13.877 -4.417 28.367 1.00 67.50 243 GLY A C 1
ATOM 2010 O O . GLY A 1 243 ? -13.360 -4.973 27.397 1.00 67.50 243 GLY A O 1
ATOM 2011 N N . GLN A 1 244 ? -13.893 -3.084 28.482 1.00 67.69 244 GLN A N 1
ATOM 2012 C CA . GLN A 1 244 ? -13.245 -2.199 27.503 1.00 67.69 244 GLN A CA 1
ATOM 2013 C C . GLN A 1 244 ? -11.713 -2.299 27.561 1.00 67.69 244 GLN A C 1
ATOM 2015 O O . GLN A 1 244 ? -11.064 -2.415 26.521 1.00 67.69 244 GLN A O 1
ATOM 2020 N N . ILE A 1 245 ? -11.135 -2.321 28.766 1.00 71.69 245 ILE A N 1
ATOM 2021 C CA . ILE A 1 245 ? -9.684 -2.443 28.973 1.00 71.69 245 ILE A CA 1
ATOM 2022 C C . ILE A 1 245 ? -9.169 -3.796 28.464 1.00 71.69 245 ILE A C 1
ATOM 2024 O O . ILE A 1 245 ? -8.118 -3.853 27.824 1.00 71.69 245 ILE A O 1
ATOM 2028 N N . PHE A 1 246 ? -9.909 -4.881 28.701 1.00 75.75 246 PHE A N 1
ATOM 2029 C CA . PHE A 1 246 ? -9.551 -6.213 28.220 1.00 75.75 246 PHE A CA 1
ATOM 2030 C C . PHE A 1 246 ? -9.549 -6.286 26.690 1.00 75.75 246 PHE A C 1
ATOM 2032 O O . PHE A 1 246 ? -8.567 -6.740 26.108 1.00 75.75 246 PHE A O 1
ATOM 2039 N N . ARG A 1 247 ? -10.603 -5.786 26.025 1.00 78.81 247 ARG A N 1
ATOM 2040 C CA . ARG A 1 247 ? -10.693 -5.767 24.550 1.00 78.81 247 ARG A CA 1
ATOM 2041 C C . ARG A 1 247 ? -9.537 -5.002 23.915 1.00 78.81 247 ARG A C 1
ATOM 2043 O O . ARG A 1 247 ? -8.954 -5.472 22.942 1.00 78.81 247 ARG A O 1
ATOM 2050 N N . LEU A 1 248 ? -9.187 -3.858 24.494 1.00 75.38 248 LEU A N 1
ATOM 2051 C CA . LEU A 1 248 ? -8.058 -3.049 24.060 1.00 75.38 248 LEU A CA 1
ATOM 2052 C C . LEU A 1 248 ? -6.724 -3.795 24.218 1.00 75.38 248 LEU A C 1
ATOM 2054 O O . LEU A 1 248 ? -5.960 -3.882 23.258 1.00 75.38 248 LEU A O 1
ATOM 2058 N N . LYS A 1 249 ? -6.444 -4.344 25.410 1.00 78.62 249 LYS A N 1
ATOM 2059 C CA . LYS A 1 249 ? -5.203 -5.094 25.670 1.00 78.62 249 LYS A CA 1
ATOM 2060 C C . LYS A 1 249 ? -5.084 -6.313 24.758 1.00 78.62 249 LYS A C 1
ATOM 2062 O O . LYS A 1 249 ? -4.021 -6.541 24.193 1.00 78.62 249 LYS A O 1
ATOM 2067 N N . PHE A 1 250 ? -6.175 -7.054 24.583 1.00 82.00 250 PHE A N 1
ATOM 2068 C CA . PHE A 1 250 ? -6.231 -8.215 23.704 1.00 82.00 250 PHE A CA 1
ATOM 2069 C C . PHE A 1 250 ? -5.920 -7.844 22.252 1.00 82.00 250 PHE A C 1
ATOM 2071 O O . PHE A 1 250 ? -5.032 -8.447 21.650 1.00 82.00 250 PHE A O 1
ATOM 2078 N N . LEU A 1 251 ? -6.592 -6.819 21.709 1.00 85.44 251 LEU A N 1
ATOM 2079 C CA . LEU A 1 251 ? -6.362 -6.401 20.328 1.00 85.44 251 LEU A CA 1
ATOM 2080 C C . LEU A 1 251 ? -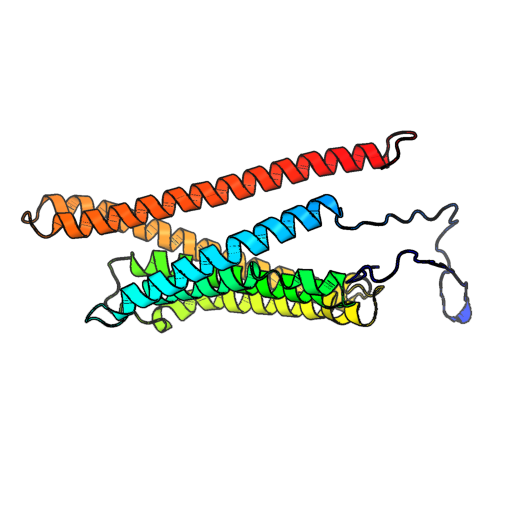4.921 -5.925 20.127 1.00 85.44 251 LEU A C 1
ATOM 2082 O O . LEU A 1 251 ? -4.272 -6.354 19.183 1.00 85.44 251 LEU A O 1
ATOM 2086 N N . MET A 1 252 ? -4.401 -5.110 21.046 1.00 84.38 252 MET A N 1
ATOM 2087 C CA . MET A 1 252 ? -3.040 -4.581 20.977 1.00 84.38 252 MET A CA 1
ATOM 2088 C C . MET A 1 252 ? -1.960 -5.676 21.045 1.00 84.38 252 MET A C 1
ATOM 2090 O O . MET A 1 252 ? -0.956 -5.582 20.342 1.00 84.38 252 MET A O 1
ATOM 2094 N N . ILE A 1 253 ? -2.154 -6.723 21.857 1.00 85.56 253 ILE A N 1
ATOM 2095 C CA . ILE A 1 253 ? -1.226 -7.866 21.926 1.00 85.56 253 ILE A CA 1
ATOM 2096 C C . ILE A 1 253 ? -1.225 -8.636 20.606 1.00 85.56 253 ILE A C 1
ATOM 2098 O O . ILE A 1 253 ? -0.154 -8.921 20.072 1.00 85.56 253 ILE A O 1
ATOM 2102 N N . ILE A 1 254 ? -2.407 -8.944 20.060 1.00 89.38 254 ILE A N 1
ATOM 2103 C CA . ILE A 1 254 ? -2.527 -9.657 18.779 1.00 89.38 254 ILE A CA 1
ATOM 2104 C C . ILE A 1 254 ? -1.806 -8.900 17.673 1.00 89.38 254 ILE A C 1
ATOM 2106 O O . ILE A 1 254 ? -1.160 -9.497 16.817 1.00 89.38 254 ILE A O 1
ATOM 2110 N N . THR A 1 255 ? -1.898 -7.580 17.682 1.00 88.19 255 THR A N 1
ATOM 2111 C CA . THR A 1 255 ? -1.403 -6.769 16.576 1.00 88.19 255 THR A CA 1
ATOM 2112 C C . THR A 1 255 ? 0.076 -6.483 16.703 1.00 88.19 255 THR A C 1
ATOM 2114 O O . THR A 1 255 ? 0.766 -6.478 15.689 1.00 88.19 255 THR A O 1
ATOM 2117 N N . LEU A 1 256 ? 0.592 -6.373 17.930 1.00 85.94 256 LEU A N 1
ATOM 2118 C CA . LEU A 1 256 ? 2.028 -6.412 18.175 1.00 85.94 256 LEU A CA 1
ATOM 2119 C C . LEU A 1 256 ? 2.619 -7.766 17.755 1.00 85.94 256 LEU A C 1
ATOM 2121 O O . LEU A 1 256 ? 3.648 -7.791 17.089 1.00 85.94 256 LEU A O 1
ATOM 2125 N N . ALA A 1 257 ? 1.946 -8.878 18.071 1.00 88.88 257 ALA A N 1
ATOM 2126 C CA . ALA A 1 257 ? 2.367 -10.207 17.637 1.00 88.88 257 ALA A CA 1
ATOM 2127 C C . ALA A 1 257 ? 2.348 -10.336 16.105 1.00 88.88 257 ALA A C 1
ATOM 2129 O O . ALA A 1 257 ? 3.321 -10.796 15.516 1.00 88.88 257 ALA A O 1
ATOM 2130 N N . CYS A 1 258 ? 1.287 -9.865 15.442 1.00 90.94 258 CYS A N 1
ATOM 2131 C CA . CYS A 1 258 ? 1.185 -9.853 13.983 1.00 90.94 258 CYS A CA 1
ATOM 2132 C C . CYS A 1 258 ? 2.298 -9.014 13.336 1.00 90.94 258 CYS A C 1
ATOM 2134 O O . CYS A 1 258 ? 2.934 -9.465 12.384 1.00 90.94 258 CYS A O 1
ATOM 2136 N N . ALA A 1 259 ? 2.559 -7.812 13.857 1.00 87.94 259 ALA A N 1
ATOM 2137 C CA . ALA A 1 259 ? 3.621 -6.941 13.364 1.00 87.94 259 ALA A CA 1
ATOM 2138 C C . ALA A 1 259 ? 5.008 -7.566 13.579 1.00 87.94 259 ALA A C 1
ATOM 2140 O O . ALA A 1 259 ? 5.811 -7.602 12.651 1.00 87.94 259 ALA A O 1
ATOM 2141 N N . ALA A 1 260 ? 5.268 -8.122 14.766 1.00 88.88 260 ALA A N 1
ATOM 2142 C CA . ALA A 1 260 ? 6.525 -8.793 15.081 1.00 88.88 260 ALA A CA 1
ATOM 2143 C C . ALA A 1 260 ? 6.768 -9.997 14.164 1.00 88.88 260 ALA A C 1
ATOM 2145 O O . ALA A 1 260 ? 7.841 -10.102 13.576 1.00 88.88 260 ALA A O 1
ATOM 2146 N N . LEU A 1 261 ? 5.763 -10.861 13.979 1.00 91.62 261 LEU A N 1
ATOM 2147 C CA . LEU A 1 261 ? 5.853 -11.997 13.062 1.00 91.62 261 LEU A CA 1
ATOM 2148 C C . LEU A 1 2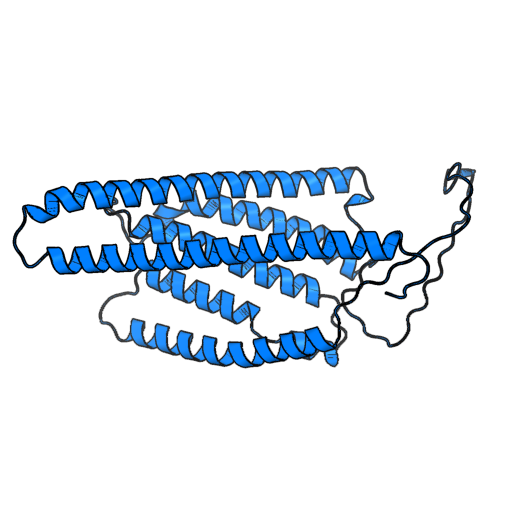61 ? 6.124 -11.531 11.629 1.00 91.62 261 LEU A C 1
ATOM 2150 O O . LEU A 1 261 ? 7.017 -12.068 10.983 1.00 91.62 261 LEU A O 1
ATOM 2154 N N . THR A 1 262 ? 5.415 -10.503 11.155 1.00 91.75 262 THR A N 1
ATOM 2155 C CA . THR A 1 262 ? 5.619 -9.946 9.807 1.00 91.75 262 THR A CA 1
ATOM 2156 C C . THR A 1 262 ? 7.060 -9.475 9.615 1.00 91.75 262 THR A C 1
ATOM 2158 O O . THR A 1 262 ? 7.698 -9.842 8.631 1.00 91.75 262 THR A O 1
ATOM 2161 N N . THR A 1 263 ? 7.603 -8.722 10.573 1.00 88.88 263 THR A N 1
ATOM 2162 C CA . THR A 1 263 ? 8.984 -8.227 10.521 1.00 88.88 263 THR A CA 1
ATOM 2163 C C . THR A 1 263 ? 10.001 -9.362 10.588 1.00 88.88 263 THR A C 1
ATOM 2165 O O . THR A 1 263 ? 10.947 -9.372 9.807 1.00 88.88 263 THR A O 1
ATOM 2168 N N . VAL A 1 264 ? 9.805 -10.343 11.475 1.00 91.00 264 VAL A N 1
ATOM 2169 C CA . VAL A 1 264 ? 10.700 -11.504 11.592 1.00 91.00 264 VAL A CA 1
ATOM 2170 C C . VAL A 1 264 ? 10.721 -12.296 10.288 1.00 91.00 264 VAL A C 1
ATOM 2172 O O . VAL A 1 264 ? 11.801 -12.537 9.758 1.00 91.00 264 VAL A O 1
ATOM 2175 N N . PHE A 1 265 ? 9.556 -12.640 9.729 1.00 90.25 265 PHE A N 1
ATOM 2176 C CA . PHE A 1 265 ? 9.472 -13.360 8.455 1.00 90.25 265 PHE A CA 1
ATOM 2177 C C . PHE A 1 265 ? 10.049 -12.560 7.286 1.00 90.25 265 PHE A C 1
ATOM 2179 O O . PHE A 1 265 ? 10.680 -13.131 6.397 1.00 90.25 265 PHE A O 1
ATOM 2186 N N . PHE A 1 266 ? 9.860 -11.240 7.278 1.00 90.38 266 PHE A N 1
ATOM 2187 C CA . PHE A 1 266 ? 10.455 -10.379 6.265 1.00 90.38 266 PHE A CA 1
ATOM 2188 C C . PHE A 1 266 ? 11.985 -10.399 6.342 1.00 90.38 266 PHE A C 1
ATOM 2190 O O . PHE A 1 266 ? 12.637 -10.629 5.326 1.00 90.38 266 PHE A O 1
ATOM 2197 N N . ILE A 1 267 ? 12.559 -10.217 7.536 1.00 89.81 267 ILE A N 1
ATOM 2198 C CA . ILE A 1 267 ? 14.014 -10.223 7.741 1.00 89.81 267 ILE A CA 1
ATOM 2199 C C . ILE A 1 267 ? 14.603 -11.587 7.378 1.00 89.81 267 ILE A C 1
ATOM 2201 O O . ILE A 1 267 ? 15.576 -11.637 6.631 1.00 89.81 267 ILE A O 1
ATOM 2205 N N . THR A 1 268 ? 14.011 -12.690 7.844 1.00 89.12 268 THR A N 1
ATOM 2206 C CA . THR A 1 268 ? 14.522 -14.034 7.530 1.00 89.12 268 THR A CA 1
ATOM 2207 C C . THR A 1 268 ? 14.484 -14.312 6.032 1.00 89.12 268 THR A C 1
ATOM 2209 O O . THR A 1 268 ? 15.472 -14.784 5.480 1.00 89.12 268 THR A O 1
ATOM 2212 N N . THR A 1 269 ? 13.394 -13.941 5.353 1.00 87.31 269 THR A N 1
ATOM 2213 C CA . THR A 1 269 ? 13.279 -14.101 3.896 1.00 87.31 269 THR A CA 1
ATOM 2214 C C . THR A 1 269 ? 14.323 -13.271 3.154 1.00 87.31 269 THR A C 1
ATOM 2216 O O . THR A 1 269 ? 14.900 -13.750 2.183 1.00 87.31 269 THR A O 1
ATOM 2219 N N . LYS A 1 270 ? 14.588 -12.040 3.605 1.00 84.44 270 LYS A N 1
ATOM 2220 C CA . LYS A 1 270 ? 15.582 -11.156 2.985 1.00 84.44 270 LYS A CA 1
ATOM 2221 C C . LYS A 1 270 ? 16.999 -11.694 3.137 1.00 84.44 270 LYS A C 1
ATOM 2223 O O . LYS A 1 270 ? 17.677 -11.845 2.130 1.00 84.44 270 LYS A O 1
ATOM 2228 N N . VAL A 1 271 ? 17.386 -12.086 4.350 1.00 85.94 271 VAL A N 1
ATOM 2229 C CA . VAL A 1 271 ? 18.709 -12.672 4.617 1.00 85.94 271 VAL A CA 1
ATOM 2230 C C . VAL A 1 271 ? 18.920 -13.945 3.792 1.00 85.94 271 VAL A C 1
ATOM 2232 O O . VAL A 1 271 ? 19.923 -14.068 3.098 1.00 85.94 271 VAL A O 1
ATOM 2235 N N . SER A 1 272 ? 17.943 -14.859 3.778 1.00 82.50 272 SER A N 1
ATOM 2236 C CA . SER A 1 272 ? 18.040 -16.084 2.971 1.00 82.50 272 SER A CA 1
ATOM 2237 C C . SER A 1 272 ? 18.110 -15.816 1.463 1.00 82.50 272 SER A C 1
ATOM 2239 O O . SER A 1 272 ? 18.720 -16.592 0.730 1.00 82.50 272 SER A O 1
ATOM 2241 N N . PHE A 1 273 ? 17.471 -14.748 0.981 1.00 73.81 273 PHE A N 1
ATOM 2242 C CA . PHE A 1 273 ? 17.493 -14.378 -0.433 1.00 73.81 273 PHE A CA 1
ATOM 2243 C C . PHE A 1 273 ? 18.824 -13.738 -0.845 1.00 73.81 273 PHE A C 1
ATOM 2245 O O . PHE A 1 273 ? 19.338 -14.059 -1.916 1.00 73.81 273 PHE A O 1
ATOM 2252 N N . ASP A 1 274 ? 19.403 -12.894 0.010 1.00 69.44 274 ASP A N 1
ATOM 2253 C CA . ASP A 1 274 ? 20.717 -12.290 -0.226 1.00 69.44 274 ASP A CA 1
ATOM 2254 C C . ASP A 1 274 ? 21.812 -13.368 -0.296 1.00 69.44 274 ASP A C 1
ATOM 2256 O O . ASP A 1 274 ? 22.632 -13.352 -1.218 1.00 69.44 274 ASP A O 1
ATOM 2260 N N . ASP A 1 275 ? 21.751 -14.379 0.577 1.00 62.09 275 ASP A N 1
ATOM 2261 C CA . ASP A 1 275 ? 22.637 -15.549 0.518 1.00 62.09 275 ASP A CA 1
ATOM 2262 C C . ASP A 1 275 ? 22.482 -16.324 -0.806 1.00 62.09 275 ASP A C 1
ATOM 2264 O O . ASP A 1 275 ? 23.468 -16.738 -1.423 1.00 62.09 275 ASP A O 1
ATOM 2268 N N . LEU A 1 276 ? 21.246 -16.488 -1.295 1.00 61.25 276 LEU A N 1
ATOM 2269 C CA . LEU A 1 276 ? 20.965 -17.184 -2.554 1.00 61.25 276 LEU A CA 1
ATOM 2270 C C . LEU A 1 276 ? 21.497 -16.416 -3.778 1.00 61.25 276 LEU A C 1
ATOM 2272 O O . LEU A 1 276 ? 22.064 -17.024 -4.690 1.00 61.25 276 LEU A O 1
ATOM 2276 N N . ILE A 1 277 ? 21.343 -15.086 -3.805 1.00 60.72 277 ILE A N 1
ATOM 2277 C CA . ILE A 1 277 ? 21.866 -14.234 -4.884 1.00 60.72 277 ILE A CA 1
ATOM 2278 C C . ILE A 1 277 ? 23.389 -14.282 -4.918 1.00 60.72 277 ILE A C 1
ATOM 2280 O O . ILE A 1 277 ? 23.967 -14.365 -6.004 1.00 60.72 277 ILE A O 1
ATOM 2284 N N . LEU A 1 278 ? 24.044 -14.249 -3.758 1.00 59.12 278 LEU A N 1
ATOM 2285 C CA . LEU A 1 278 ? 25.501 -14.283 -3.671 1.00 59.12 278 LEU A CA 1
ATOM 2286 C C . LEU A 1 278 ? 26.043 -15.622 -4.201 1.00 59.12 278 LEU A C 1
ATOM 2288 O O . LEU A 1 278 ? 26.995 -15.642 -4.985 1.00 59.12 278 LEU A O 1
ATOM 2292 N N . VAL A 1 279 ? 25.353 -16.728 -3.897 1.00 59.12 279 VAL A N 1
ATOM 2293 C CA . VAL A 1 279 ? 25.660 -18.063 -4.435 1.00 59.12 279 VAL A CA 1
ATOM 2294 C C . VAL A 1 279 ? 25.386 -18.172 -5.943 1.00 59.12 279 VAL A C 1
ATOM 2296 O O . VAL A 1 279 ? 26.224 -18.731 -6.649 1.00 59.12 279 VAL A O 1
ATOM 2299 N N . CYS A 1 280 ? 24.281 -17.632 -6.478 1.00 55.00 280 CYS A N 1
ATOM 2300 C CA . CYS A 1 280 ? 24.035 -17.638 -7.935 1.00 55.00 280 CYS A CA 1
ATOM 2301 C C . CYS A 1 280 ? 24.933 -16.640 -8.702 1.00 55.00 280 CYS A C 1
ATOM 2303 O O . CYS A 1 280 ? 25.198 -16.857 -9.883 1.00 55.00 280 CYS A O 1
ATOM 2305 N N . SER A 1 281 ? 25.446 -15.581 -8.060 1.00 55.31 281 SER A N 1
ATOM 2306 C CA . SER A 1 281 ? 26.320 -14.583 -8.705 1.00 55.31 281 SER A CA 1
ATOM 2307 C C . SER A 1 281 ? 27.794 -15.006 -8.765 1.00 55.31 281 SER A C 1
ATOM 2309 O O . SER A 1 281 ? 28.481 -14.643 -9.719 1.00 55.31 281 SER A O 1
ATOM 2311 N N . TYR A 1 282 ? 28.275 -15.793 -7.792 1.00 53.22 282 TYR A N 1
ATOM 2312 C CA . TYR A 1 282 ? 29.678 -16.240 -7.705 1.00 53.22 282 TYR A CA 1
ATOM 2313 C C . TYR A 1 282 ? 29.882 -17.761 -7.832 1.00 53.22 282 TYR A C 1
ATOM 2315 O O . TYR A 1 282 ? 31.020 -18.225 -7.905 1.00 53.22 282 TYR A O 1
ATOM 2323 N N . GLY A 1 283 ? 28.813 -18.558 -7.870 1.00 41.56 283 GLY A N 1
ATOM 2324 C CA . GLY A 1 283 ? 28.899 -20.012 -7.986 1.00 41.56 283 GLY A CA 1
ATOM 2325 C C . GLY A 1 283 ? 29.247 -20.468 -9.410 1.00 41.56 283 GLY A C 1
ATOM 2326 O O . GLY A 1 283 ? 28.558 -20.085 -10.360 1.00 41.56 283 GLY A O 1
ATOM 2327 N N . PRO A 1 284 ? 30.263 -21.329 -9.607 1.00 39.50 284 PRO A N 1
ATOM 2328 C CA . PRO A 1 284 ? 30.579 -21.851 -10.926 1.00 39.50 284 PRO A CA 1
ATOM 2329 C C . PRO A 1 284 ? 29.461 -22.802 -11.382 1.00 39.50 284 PRO A C 1
ATOM 2331 O O . PRO A 1 284 ? 29.232 -23.856 -10.791 1.00 39.50 284 PRO A O 1
ATOM 2334 N N . GLY A 1 285 ? 28.761 -22.429 -12.454 1.00 46.69 285 GLY A N 1
ATOM 2335 C CA . GLY A 1 285 ? 28.027 -23.373 -13.301 1.00 46.69 285 GLY A CA 1
ATOM 2336 C C . GLY A 1 285 ? 26.667 -23.882 -12.812 1.00 46.69 285 GLY A C 1
ATOM 2337 O O . GLY A 1 285 ? 26.209 -24.900 -13.329 1.00 46.69 285 GLY A O 1
ATOM 2338 N N . LYS A 1 286 ? 25.977 -23.212 -11.880 1.00 41.47 286 LYS A N 1
ATOM 2339 C CA . LYS A 1 286 ? 24.588 -23.577 -11.544 1.00 41.47 286 LYS A CA 1
ATOM 2340 C C . LYS A 1 286 ? 23.588 -22.636 -12.208 1.00 41.47 286 LYS A C 1
ATOM 2342 O O . LYS A 1 286 ? 23.589 -21.438 -11.957 1.00 41.47 286 LYS A O 1
ATOM 2347 N N . LYS A 1 287 ? 22.730 -23.215 -13.054 1.00 42.66 287 LYS A N 1
ATOM 2348 C CA . LYS A 1 287 ? 21.523 -22.565 -13.569 1.00 42.66 287 LYS A CA 1
ATOM 2349 C C . LYS A 1 287 ? 20.579 -22.295 -12.392 1.00 42.66 287 LYS A C 1
ATOM 2351 O O . LYS A 1 287 ? 19.986 -23.233 -11.861 1.00 42.66 287 LYS A O 1
ATOM 2356 N N . CYS A 1 288 ? 20.519 -21.034 -11.976 1.00 43.16 288 CYS A N 1
ATOM 2357 C CA . CYS A 1 288 ? 19.240 -20.383 -11.730 1.00 43.16 288 CYS A CA 1
ATOM 2358 C C . CYS A 1 288 ? 18.465 -20.409 -13.084 1.00 43.16 288 CYS A C 1
ATOM 2360 O O . CYS A 1 288 ? 17.273 -20.761 -13.070 1.00 43.16 288 CYS A O 1
#

Foldseek 3Di:
DDFLADPDPDDDDDDDQDDDPVVRGPPPPDDDDDDDDDDDDDDPVVVVVLLVQLVVVLVVLVVVLVVLVVVQVPDPDDDFLLSVLVSQLSVLVNLLSNSPVVVSVVDVDRCVVVSNVVSVLSNVLSVLLSLLLLLVQLLPPDPDGRDVVVCCVLSVLSVVLSVLVNVLCCVASVVCSVPVPDGLCVDPVSVVSSVVSNVSSVVSVVVNVVSSVVSNVSSVVVVVVVVVVVVVDDDPPVVVVVVSVVVSVVVVVVVVVVVVVVVVVVVVVVVVVVVVVVCVVPPPDDDD

InterPro domains:
  IPR009551 Protein wntless [PTHR13449] (1-272)
  IPR047843 Wntless-like, transmembrane domain [PF06664] (43-273)
  IPR053936 Wntless, GOLD domain [PF21883] (1-42)

Radius of gyration: 25.56 Å; chains: 1; bounding box: 67×40×78 Å

Secondary structure (DSSP, 8-state):
---S---SS----------BTTTTBS-S---------------HHHHHHHHHHHHHHHHHHHHHHHHHHHHHHTSSSPPPHHHHHHHHHHHHHHHHHS-GGGHHHHS--TTHHHHHHHHHHHHHHHHHHHHHHHHHHH-TT-SS-S-HHHHHHHHHHHHHHHHHHHHHHHHHHHHHTT-TT--GGGSHHHHHHHHHHHHHHHHHHHHHHHHHHHHHHHHHHHHHHHHHHHTTS-TTSHHHHHHHHHHHHHHHHHHHHHHHHHHHHHHHHHHHHHHHHHHHHHSTT---

Organism: Eleutherodactylus coqui (NCBI:txid57060)

pLDDT: mean 84.39, std 12.89, range [39.5, 96.94]